Protein AF-Q8I2G3-F1 (afdb_monomer)

Mean predicted aligned error: 16.42 Å

Sequence (207 aa):
MRLNKDMKKMQKLSANCIFFKIFTIVIFCILQCASHIENDKLPYLQGEINMGNKLTARRLASLYISEQRYKKIEMNSSSDLEKKWKNICFEWRRDLNDICKQIFWEFKKVCIKNKVNVDIENDTWKTWRDEVQDRIKMKEEEDYQDYLRFKETQYTTTDMNKFIYEKIVSFKLFNDELLSEKDSFIECLVNKWLKYKEEHFDIKSVK

Nearest PDB structures (foldseek):
  6ixe-assembly1_A  TM=2.206E-01  e=1.719E+00  Homo sapiens
  8i21-assembly1_B  TM=2.168E-01  e=3.992E+00  Saccharomyces cerevisiae S288C
  3zx6-assembly1_B  TM=2.654E-01  e=7.832E+00  Archaeoglobus fulgidus DSM 4304
  5nnv-assembly4_D  TM=2.312E-01  e=9.269E+00  Bacillus subtilis subsp. subtilis str. 168

Solvent-accessible surface area (backbone atoms only — not comparable to full-atom values): 11460 Å² total; per-residue (Å²): 120,67,70,64,54,53,52,54,52,52,51,52,54,51,51,52,51,52,52,51,52,53,52,52,52,52,52,50,52,52,54,53,51,50,52,50,47,57,64,66,48,40,61,54,54,49,50,51,50,50,52,52,50,51,51,51,51,51,51,53,49,51,52,50,51,52,52,53,51,55,50,46,58,68,69,69,58,64,95,46,64,68,62,53,51,54,51,52,53,52,52,49,54,50,51,51,52,53,49,53,50,52,50,49,54,54,50,51,51,52,36,62,75,67,67,53,56,67,67,62,51,51,52,53,52,48,54,53,50,52,55,50,52,51,52,49,51,53,52,52,50,55,53,47,53,51,48,53,57,55,70,74,48,96,69,52,73,66,53,50,54,51,52,52,48,53,51,53,50,52,53,48,51,54,52,51,51,59,60,63,46,44,62,59,53,50,49,51,53,51,52,55,50,50,53,51,41,55,74,72,56,62,73,76,82,76,128

pLDDT: mean 82.48, std 13.87, range [34.09, 97.81]

Foldseek 3Di:
DVVVVVVVVVVVVVVVVVVVVVVVVVVVVVVVVVVVCCPPVVVVVVVVVVVVVVVVVVVVVLVVVLVVQLVCLLVVDDLDLVVSVVSLVVSLVVLLVVLLVVLVVVLVVLCVVVVFDPVLSVVLNVVVVVVVVVVVVVVVVVLVVVSVVVVPDPDDSVRSSVSSVVVSVVSVVSSVVSNVCSVVSSVVSVVVRVVVCCVPPVVPPDD

Secondary structure (DSSP, 8-state):
-HHHHHHHHHHHHHHHHHHHHHHHHHHHHHHHHHHHHHHHTHHHHHHHHHHHHHHHHHHHHHHHHHHHHHHHHHHT--S-HHHHHHHHHHHHHHHHHHHHHHHHHHHHHHHHHHT--HHHHHHHHHHHHHHHHHHHHHHHHHHHHHHHHHHTS---HHHHHHHHHHHHHHHHHHHHHHHHTHHHHHHHHHHHHHHHHHHHHGGG---

Organism: Plasmodium falciparum (isolate 3D7) (NCBI:txid36329)

Structure (mmCIF, N/CA/C/O backbone):
data_AF-Q8I2G3-F1
#
_entry.id   AF-Q8I2G3-F1
#
loop_
_atom_site.group_PDB
_atom_site.id
_atom_site.type_symbol
_atom_site.label_atom_id
_atom_site.label_alt_id
_atom_site.label_comp_id
_atom_site.label_asym_id
_atom_site.label_entity_id
_atom_site.label_seq_id
_atom_site.pdbx_PDB_ins_code
_atom_site.Cartn_x
_atom_site.Cartn_y
_atom_site.Cartn_z
_atom_site.occupancy
_atom_site.B_iso_or_equiv
_atom_site.auth_seq_id
_atom_site.auth_comp_id
_atom_site.auth_asym_id
_atom_site.auth_atom_id
_atom_site.pdbx_PDB_model_num
ATOM 1 N N . MET A 1 1 ? 65.269 70.440 -1.507 1.00 57.66 1 MET A N 1
ATOM 2 C CA . MET A 1 1 ? 64.433 69.624 -0.586 1.00 57.66 1 MET A CA 1
ATOM 3 C C . MET A 1 1 ? 62.915 69.714 -0.848 1.00 57.66 1 MET A C 1
ATOM 5 O O . MET A 1 1 ? 62.246 68.715 -0.617 1.00 57.66 1 MET A O 1
ATOM 9 N N . ARG A 1 2 ? 62.352 70.834 -1.357 1.00 59.56 2 ARG A N 1
ATOM 10 C CA . ARG A 1 2 ? 60.904 70.953 -1.689 1.00 59.56 2 ARG A CA 1
ATOM 11 C C . ARG A 1 2 ? 60.407 69.956 -2.754 1.00 59.56 2 ARG A C 1
ATOM 13 O O . ARG A 1 2 ? 59.431 69.266 -2.494 1.00 59.56 2 ARG A O 1
ATOM 20 N N . LEU A 1 3 ? 61.141 69.787 -3.861 1.00 63.09 3 LEU A N 1
ATOM 21 C CA . LEU A 1 3 ? 60.772 68.883 -4.971 1.00 63.09 3 LEU A CA 1
ATOM 22 C C . LEU A 1 3 ? 60.452 67.440 -4.530 1.00 63.09 3 LEU A C 1
ATOM 24 O O . LEU A 1 3 ? 59.510 66.828 -5.022 1.00 63.09 3 LEU A O 1
ATOM 28 N N . ASN A 1 4 ? 61.188 66.909 -3.548 1.00 72.75 4 ASN A N 1
ATOM 29 C CA . ASN A 1 4 ? 60.994 65.539 -3.061 1.00 72.75 4 ASN A CA 1
ATOM 30 C C . ASN A 1 4 ? 59.692 65.391 -2.236 1.00 72.75 4 ASN A C 1
ATOM 32 O O . ASN A 1 4 ? 59.064 64.333 -2.222 1.00 72.75 4 ASN A O 1
ATOM 36 N N . LYS A 1 5 ? 59.240 66.466 -1.572 1.00 71.50 5 LYS A N 1
ATOM 37 C CA . LYS A 1 5 ? 57.974 66.482 -0.820 1.00 71.50 5 LYS A CA 1
ATOM 38 C C . LYS A 1 5 ? 56.768 66.486 -1.767 1.00 71.50 5 LYS A C 1
ATOM 40 O O . LYS A 1 5 ? 55.816 65.746 -1.524 1.00 71.50 5 LYS A O 1
ATOM 45 N N . ASP A 1 6 ? 56.842 67.252 -2.855 1.00 71.25 6 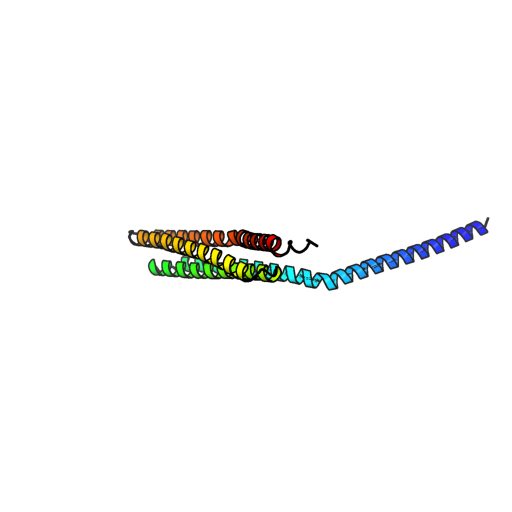ASP A N 1
ATOM 46 C CA . ASP A 1 6 ? 55.762 67.353 -3.845 1.00 71.25 6 ASP A CA 1
ATOM 47 C C . ASP A 1 6 ? 55.617 66.065 -4.670 1.00 71.25 6 ASP A C 1
ATOM 49 O O . ASP A 1 6 ? 54.499 65.572 -4.832 1.00 71.25 6 ASP A O 1
ATOM 53 N N . MET A 1 7 ? 56.732 65.437 -5.075 1.00 67.44 7 MET A N 1
ATOM 54 C CA . MET A 1 7 ? 56.713 64.113 -5.720 1.00 67.44 7 MET A CA 1
ATOM 55 C C . MET A 1 7 ? 56.055 63.044 -4.840 1.00 67.44 7 MET A C 1
ATOM 57 O O . MET A 1 7 ? 55.171 62.327 -5.308 1.00 67.44 7 MET A O 1
ATOM 61 N N . LYS A 1 8 ? 56.421 62.960 -3.551 1.00 75.06 8 LYS A N 1
ATOM 62 C CA . LYS A 1 8 ? 55.799 62.000 -2.619 1.00 75.06 8 LYS A CA 1
ATOM 63 C C . LYS A 1 8 ? 54.300 62.258 -2.435 1.00 75.06 8 LYS A C 1
ATOM 65 O O . LYS A 1 8 ? 53.529 61.307 -2.305 1.00 75.06 8 LYS A O 1
ATOM 70 N N . LYS A 1 9 ? 53.865 63.525 -2.437 1.00 72.06 9 LYS A N 1
ATOM 71 C CA . LYS A 1 9 ? 52.445 63.892 -2.309 1.00 72.06 9 LYS A CA 1
ATOM 72 C C . LYS A 1 9 ? 51.646 63.511 -3.563 1.00 72.06 9 LYS A C 1
ATOM 74 O O . LYS A 1 9 ? 50.566 62.940 -3.421 1.00 72.06 9 LYS A O 1
ATOM 79 N N . MET A 1 10 ? 52.194 63.741 -4.763 1.00 67.75 10 MET A N 1
ATOM 80 C CA . MET A 1 10 ? 51.584 63.299 -6.027 1.00 67.75 10 MET A CA 1
ATOM 81 C C . MET A 1 10 ? 51.520 61.771 -6.138 1.00 67.75 10 MET A C 1
ATOM 83 O O . MET A 1 10 ? 50.469 61.232 -6.478 1.00 67.75 10 MET A O 1
ATOM 87 N N . GLN A 1 11 ? 52.593 61.060 -5.772 1.00 72.38 11 GLN A N 1
ATOM 88 C CA . GLN A 1 11 ? 52.600 59.592 -5.748 1.00 72.38 11 GLN A CA 1
ATOM 89 C C . GLN A 1 11 ? 51.533 59.037 -4.796 1.00 72.38 11 GLN A C 1
ATOM 91 O O . GLN A 1 11 ? 50.777 58.148 -5.189 1.00 72.38 11 GLN A O 1
ATOM 96 N N . LYS A 1 12 ? 51.393 59.604 -3.588 1.00 72.56 12 LYS A N 1
ATOM 97 C CA . LYS A 1 12 ? 50.365 59.188 -2.618 1.00 72.56 12 LYS A CA 1
ATOM 98 C C . LYS A 1 12 ? 48.938 59.436 -3.126 1.00 72.56 12 LYS A C 1
ATOM 100 O O . LYS A 1 12 ? 48.081 58.574 -2.959 1.00 72.56 12 LYS A O 1
ATOM 105 N N . LEU A 1 13 ? 48.686 60.574 -3.782 1.00 73.31 13 LEU A N 1
ATOM 106 C CA . LEU A 1 13 ? 47.396 60.860 -4.428 1.00 73.31 13 LEU A CA 1
ATOM 107 C C . LEU A 1 13 ? 47.097 59.873 -5.568 1.00 73.31 13 LEU A C 1
ATOM 109 O O . LEU A 1 13 ? 45.976 59.372 -5.655 1.00 73.31 13 LEU A O 1
ATOM 113 N N . SER A 1 14 ? 48.098 59.540 -6.391 1.00 77.19 14 SER A N 1
ATOM 114 C CA . SER A 1 14 ? 47.940 58.567 -7.481 1.00 77.19 14 SER A CA 1
ATOM 115 C C . SER A 1 14 ? 47.639 57.156 -6.963 1.00 77.19 14 SER A C 1
ATOM 117 O O . SER A 1 14 ? 46.710 56.514 -7.448 1.00 77.19 14 SER A O 1
ATOM 119 N N . ALA A 1 15 ? 48.346 56.707 -5.919 1.00 75.56 15 ALA A N 1
ATOM 120 C CA . ALA A 1 15 ? 48.155 55.391 -5.318 1.00 75.56 15 ALA A CA 1
ATOM 121 C C . ALA A 1 15 ? 46.772 55.264 -4.666 1.00 75.56 15 ALA A C 1
ATOM 123 O O . ALA A 1 15 ? 46.084 54.269 -4.880 1.00 75.56 15 ALA A O 1
ATOM 124 N N . ASN A 1 16 ? 46.323 56.299 -3.946 1.00 80.31 16 ASN A N 1
ATOM 125 C CA . ASN A 1 16 ? 44.980 56.332 -3.368 1.00 80.31 16 ASN A CA 1
ATOM 126 C C . ASN A 1 16 ? 43.893 56.282 -4.453 1.00 80.31 16 ASN A C 1
ATOM 128 O O . ASN A 1 16 ? 42.892 55.594 -4.275 1.00 80.31 16 ASN A O 1
ATOM 132 N N . CYS A 1 17 ? 44.088 56.966 -5.587 1.00 80.25 17 CYS A N 1
ATOM 133 C CA . CYS A 1 17 ? 43.143 56.932 -6.705 1.00 80.25 17 CYS A CA 1
ATOM 134 C C . CYS A 1 17 ? 43.069 55.539 -7.354 1.00 80.25 17 CYS A C 1
ATOM 136 O O . CYS A 1 17 ? 41.975 55.044 -7.622 1.00 80.25 17 CYS A O 1
ATOM 138 N N . ILE A 1 18 ? 44.217 54.881 -7.559 1.00 81.31 18 ILE A N 1
ATOM 139 C CA . ILE A 1 18 ? 44.282 53.510 -8.089 1.00 81.31 18 ILE A CA 1
ATOM 140 C C . ILE A 1 18 ? 43.599 52.534 -7.126 1.00 81.31 18 ILE A C 1
ATOM 142 O O . ILE A 1 18 ? 42.763 51.741 -7.556 1.00 81.31 18 ILE A O 1
ATOM 146 N N . PHE A 1 19 ? 43.892 52.629 -5.827 1.00 81.56 19 PHE A N 1
ATOM 147 C CA . PHE A 1 19 ? 43.275 51.775 -4.812 1.00 81.56 19 PHE A CA 1
ATOM 148 C C . PHE A 1 19 ? 41.752 51.945 -4.778 1.00 81.56 19 PHE A C 1
ATOM 150 O O . PHE A 1 19 ? 41.023 50.956 -4.768 1.00 81.56 19 PHE A O 1
ATOM 157 N N . PHE A 1 20 ? 41.258 53.187 -4.848 1.00 79.94 20 PHE A N 1
ATOM 158 C CA . PHE A 1 20 ? 39.821 53.463 -4.854 1.00 79.94 20 PHE A CA 1
ATOM 159 C C . PHE A 1 20 ? 39.123 52.888 -6.095 1.00 79.94 20 PHE A C 1
ATOM 161 O O . PHE A 1 20 ? 38.029 52.339 -5.972 1.00 79.94 20 PHE A O 1
ATOM 168 N N . LYS A 1 21 ? 39.767 52.954 -7.272 1.00 83.19 21 LYS A N 1
ATOM 169 C CA . LYS A 1 21 ? 39.260 52.352 -8.520 1.00 83.19 21 LYS A CA 1
ATOM 170 C C . LYS A 1 21 ? 39.206 50.826 -8.452 1.00 83.19 21 LYS A C 1
ATOM 172 O O . LYS A 1 21 ? 38.203 50.238 -8.838 1.00 83.19 21 LYS A O 1
ATOM 177 N N . ILE A 1 22 ? 40.256 50.182 -7.937 1.00 84.62 22 ILE A N 1
ATOM 178 C CA . ILE A 1 22 ? 40.274 48.721 -7.763 1.00 84.62 22 ILE A CA 1
ATOM 179 C C . ILE A 1 22 ? 39.176 48.301 -6.781 1.00 84.62 22 ILE A C 1
ATOM 181 O O . ILE A 1 22 ? 38.414 47.383 -7.070 1.00 84.62 22 ILE A O 1
ATOM 185 N N . PHE A 1 23 ? 39.040 49.012 -5.660 1.00 85.44 23 PHE A N 1
ATOM 186 C CA . PHE A 1 23 ? 38.015 48.729 -4.658 1.00 85.44 23 PHE A CA 1
ATOM 187 C C . PHE A 1 23 ? 36.590 48.847 -5.224 1.00 85.44 23 PHE A C 1
ATOM 189 O O . PHE A 1 23 ? 35.760 47.973 -4.982 1.00 85.44 23 PHE A O 1
ATOM 196 N N . THR A 1 24 ? 36.314 49.870 -6.043 1.00 84.81 24 THR A N 1
ATOM 197 C CA . THR A 1 24 ? 35.001 50.019 -6.701 1.00 84.81 24 THR A CA 1
ATOM 198 C C . THR A 1 24 ? 34.725 48.919 -7.727 1.00 84.81 24 THR A C 1
ATOM 200 O O . THR A 1 24 ? 33.605 48.414 -7.765 1.00 84.81 24 THR A O 1
ATOM 203 N N . ILE A 1 25 ? 35.724 48.494 -8.510 1.00 87.00 25 ILE A N 1
ATOM 204 C CA . ILE A 1 25 ? 35.574 47.384 -9.469 1.00 87.00 25 ILE A CA 1
ATOM 205 C C . ILE A 1 25 ? 35.284 46.066 -8.741 1.00 87.00 25 ILE A C 1
ATOM 207 O O . ILE A 1 25 ? 34.398 45.323 -9.158 1.00 87.00 25 ILE A O 1
ATOM 211 N N . VAL A 1 26 ? 35.985 45.785 -7.639 1.00 85.62 26 VAL A N 1
ATOM 212 C CA . VAL A 1 26 ? 35.776 44.558 -6.854 1.00 85.62 26 VAL A CA 1
ATOM 213 C C . VAL A 1 26 ? 34.372 44.529 -6.248 1.00 85.62 26 VAL A C 1
ATOM 215 O O . VAL A 1 26 ? 33.685 43.517 -6.374 1.00 85.62 26 VAL A O 1
ATOM 218 N N . ILE A 1 27 ? 33.904 45.638 -5.660 1.00 84.69 27 ILE A N 1
ATOM 219 C CA . ILE A 1 27 ? 32.532 45.729 -5.132 1.00 84.69 27 ILE A CA 1
ATOM 220 C C . ILE A 1 27 ? 31.502 45.525 -6.246 1.00 84.69 27 ILE A C 1
ATOM 222 O O . ILE A 1 27 ? 30.544 44.777 -6.057 1.00 84.69 27 ILE A O 1
ATOM 226 N N . PHE A 1 28 ? 31.711 46.141 -7.412 1.00 84.44 28 PHE A N 1
ATOM 227 C CA . PHE A 1 28 ? 30.820 45.973 -8.558 1.00 84.44 28 PHE A CA 1
ATOM 228 C C . PHE A 1 28 ? 30.763 44.511 -9.026 1.00 84.44 28 PHE A C 1
ATOM 230 O O . PHE A 1 28 ? 29.674 43.980 -9.226 1.00 84.44 28 PHE A O 1
ATOM 237 N N . CYS A 1 29 ? 31.909 43.824 -9.104 1.00 81.44 29 CYS A N 1
ATOM 238 C CA . CYS A 1 29 ? 31.962 42.405 -9.467 1.00 81.44 29 CYS A CA 1
ATOM 239 C C . CYS A 1 29 ? 31.237 41.517 -8.446 1.00 81.44 29 CYS A C 1
ATOM 241 O O . CYS A 1 29 ? 30.508 40.613 -8.845 1.00 81.44 29 CYS A O 1
ATOM 243 N N . ILE A 1 30 ? 31.395 41.777 -7.141 1.00 83.75 30 ILE A N 1
ATOM 244 C CA . ILE A 1 30 ? 30.703 41.017 -6.088 1.00 83.75 30 ILE A CA 1
ATOM 245 C C . ILE A 1 30 ? 29.188 41.225 -6.182 1.00 83.75 30 ILE A C 1
ATOM 247 O O . ILE A 1 30 ? 28.444 40.248 -6.139 1.00 83.75 30 ILE A O 1
ATOM 251 N N . LEU A 1 31 ? 28.726 42.467 -6.366 1.00 78.75 31 LEU A N 1
ATOM 252 C CA . LEU A 1 31 ? 27.300 42.776 -6.532 1.00 78.75 31 LEU A CA 1
ATOM 253 C C . LEU A 1 31 ? 26.712 42.116 -7.784 1.00 78.75 31 LEU A C 1
ATOM 255 O O . LEU A 1 31 ? 25.607 41.582 -7.735 1.00 78.75 31 LEU A O 1
ATOM 259 N N . GLN A 1 32 ? 27.459 42.106 -8.888 1.00 77.81 32 GLN A N 1
ATOM 260 C CA . GLN A 1 32 ? 27.030 41.480 -10.137 1.00 77.81 32 GLN A CA 1
ATOM 261 C C . GLN A 1 32 ? 27.021 39.944 -10.039 1.00 77.81 32 GLN A C 1
ATOM 263 O O . GLN A 1 32 ? 26.124 39.296 -10.570 1.00 77.81 32 GLN A O 1
ATOM 268 N N . CYS A 1 33 ? 27.969 39.348 -9.306 1.00 74.44 33 CYS A N 1
ATOM 269 C CA . CYS A 1 33 ? 27.949 37.914 -9.004 1.00 74.44 33 CYS A CA 1
ATOM 270 C C . CYS A 1 33 ? 26.781 37.548 -8.078 1.00 74.44 33 CYS A C 1
ATOM 272 O O . CYS A 1 33 ? 26.119 36.537 -8.306 1.00 74.44 33 CYS A O 1
ATOM 274 N N . ALA A 1 34 ? 26.505 38.366 -7.057 1.00 71.56 34 ALA A N 1
ATOM 275 C CA . ALA A 1 34 ? 25.380 38.159 -6.151 1.00 71.56 34 ALA A CA 1
ATOM 276 C C . ALA A 1 34 ? 24.041 38.230 -6.903 1.00 71.56 34 ALA A C 1
ATOM 278 O O . ALA A 1 34 ? 23.229 37.318 -6.763 1.00 71.56 34 ALA A O 1
ATOM 279 N N . SER A 1 35 ? 23.856 39.229 -7.777 1.00 70.12 35 SER A N 1
ATOM 280 C CA . SER A 1 35 ? 22.630 39.352 -8.577 1.00 70.12 35 SER A CA 1
ATOM 281 C C . SER A 1 35 ? 22.459 38.203 -9.576 1.00 70.12 35 SER A C 1
ATOM 283 O O . SER A 1 35 ? 21.340 37.755 -9.815 1.00 70.12 35 SER A O 1
ATOM 285 N N . HIS A 1 36 ? 23.551 37.673 -10.134 1.00 64.50 36 HIS A N 1
ATOM 286 C CA . HIS A 1 36 ? 23.498 36.522 -11.037 1.00 64.50 36 HIS A CA 1
ATOM 287 C C . HIS A 1 36 ? 23.137 35.218 -10.303 1.00 64.50 36 HIS A C 1
ATOM 289 O O . HIS A 1 36 ? 22.391 34.394 -10.834 1.00 64.50 36 HIS A O 1
ATOM 295 N N . ILE A 1 37 ? 23.640 35.015 -9.079 1.00 61.12 37 ILE A N 1
ATOM 296 C CA . ILE A 1 37 ? 23.267 33.859 -8.246 1.00 61.12 37 ILE A CA 1
ATOM 297 C C . ILE A 1 37 ? 21.794 33.955 -7.827 1.00 61.12 37 ILE A C 1
ATOM 299 O O . ILE A 1 37 ? 21.081 32.950 -7.875 1.00 61.12 37 ILE A O 1
ATOM 303 N N . GLU A 1 38 ? 21.340 35.154 -7.456 1.00 60.22 38 GLU A N 1
ATOM 304 C CA . GLU A 1 38 ? 19.963 35.417 -7.035 1.00 60.22 38 GLU A CA 1
ATOM 305 C C . GLU A 1 38 ? 18.956 35.244 -8.183 1.00 60.22 38 GLU A C 1
ATOM 307 O O . GLU A 1 38 ? 17.880 34.698 -7.963 1.00 60.22 38 GLU A O 1
ATOM 312 N N . ASN A 1 39 ? 19.306 35.608 -9.420 1.00 63.28 39 ASN A N 1
ATOM 313 C CA . ASN A 1 39 ? 18.377 35.487 -10.549 1.00 63.28 39 ASN A CA 1
ATOM 314 C C . ASN A 1 39 ? 18.321 34.080 -11.170 1.00 63.28 39 ASN A C 1
ATOM 316 O O . ASN A 1 39 ? 17.227 33.597 -11.459 1.00 63.28 39 ASN A O 1
ATOM 320 N N . ASP A 1 40 ? 19.456 33.390 -11.349 1.00 63.25 40 ASP A N 1
ATOM 321 C CA . ASP A 1 40 ? 19.467 32.142 -12.134 1.00 63.25 40 ASP A CA 1
ATOM 322 C C . ASP A 1 40 ? 19.326 30.874 -11.287 1.00 63.25 40 ASP A C 1
ATOM 324 O O . ASP A 1 40 ? 18.679 29.909 -11.699 1.00 63.25 40 ASP A O 1
ATOM 328 N N . LYS A 1 41 ? 19.935 30.841 -10.094 1.00 56.78 41 LYS A N 1
ATOM 329 C CA . LYS A 1 41 ? 19.933 29.633 -9.249 1.00 56.78 41 LYS A CA 1
ATOM 330 C C . LYS A 1 41 ? 18.806 29.623 -8.230 1.00 56.78 41 LYS A C 1
ATOM 332 O O . LYS A 1 41 ? 18.346 28.539 -7.869 1.00 56.78 41 LYS A O 1
ATOM 337 N N . LEU A 1 42 ? 18.351 30.792 -7.777 1.00 53.19 42 LEU A N 1
ATOM 338 C CA . LEU A 1 42 ? 17.294 30.881 -6.772 1.00 53.19 42 LEU A CA 1
ATOM 339 C C . LEU A 1 42 ? 15.982 30.237 -7.247 1.00 53.19 42 LEU A C 1
ATOM 341 O O . LEU A 1 42 ? 15.458 29.422 -6.494 1.00 53.19 42 LEU A O 1
ATOM 345 N N . PRO A 1 43 ? 15.477 30.463 -8.480 1.00 64.31 43 PRO A N 1
ATOM 346 C CA . PRO A 1 43 ? 14.230 29.834 -8.919 1.00 64.31 43 PRO A CA 1
ATOM 347 C C . PRO A 1 43 ? 14.329 28.306 -8.992 1.00 64.31 43 PRO A C 1
ATOM 349 O O . PRO A 1 43 ? 13.381 27.609 -8.635 1.00 64.31 43 PRO A O 1
ATOM 352 N N . TYR A 1 44 ? 15.483 27.777 -9.413 1.00 61.19 44 TYR A N 1
ATOM 353 C CA . TYR A 1 44 ? 15.735 26.336 -9.476 1.00 61.19 44 TYR A CA 1
ATOM 354 C C . TYR A 1 44 ? 15.793 25.710 -8.076 1.00 61.19 44 TYR A C 1
ATOM 356 O O . TYR A 1 44 ? 15.050 24.771 -7.790 1.00 61.19 44 TYR A O 1
ATOM 364 N N . LEU A 1 45 ? 16.620 26.268 -7.182 1.00 53.22 45 LEU A N 1
ATOM 365 C CA . LEU A 1 45 ? 16.749 25.800 -5.798 1.00 53.22 45 LEU A CA 1
ATOM 366 C C . LEU A 1 45 ? 15.423 25.931 -5.047 1.00 53.22 45 LEU A C 1
ATOM 368 O O . LEU A 1 45 ? 15.021 25.026 -4.322 1.00 53.22 45 LEU A O 1
ATOM 372 N N . GLN A 1 46 ? 14.701 27.027 -5.263 1.00 59.25 46 GLN A N 1
ATOM 373 C CA . GLN A 1 46 ? 13.388 27.242 -4.676 1.00 59.25 46 GLN A CA 1
ATOM 374 C C . GLN A 1 46 ? 12.344 26.297 -5.274 1.00 59.25 46 GLN A C 1
ATOM 376 O O . GLN A 1 46 ? 11.471 25.839 -4.547 1.00 59.25 46 GLN A O 1
ATOM 381 N N . GLY A 1 47 ? 12.452 25.929 -6.553 1.00 57.53 47 GLY A N 1
ATOM 382 C CA . GLY A 1 47 ? 11.646 24.883 -7.183 1.00 57.53 47 GLY A CA 1
ATOM 383 C C . GLY A 1 47 ? 11.874 23.499 -6.567 1.00 57.53 47 GLY A C 1
ATOM 384 O O . GLY A 1 47 ? 10.902 22.810 -6.249 1.00 57.53 47 GLY A O 1
ATOM 385 N N . GLU A 1 48 ? 13.131 23.110 -6.335 1.00 61.53 48 GLU A N 1
ATOM 386 C CA . GLU A 1 48 ? 13.483 21.851 -5.661 1.00 61.53 48 GLU A CA 1
ATOM 387 C C . GLU A 1 48 ? 13.046 21.840 -4.191 1.00 61.53 48 GLU A C 1
ATOM 389 O O . GLU A 1 48 ? 12.400 20.882 -3.763 1.00 61.53 48 GLU A O 1
ATOM 394 N N . ILE A 1 49 ? 13.309 22.916 -3.438 1.00 56.56 49 ILE A N 1
ATOM 395 C CA . ILE A 1 49 ? 12.876 23.064 -2.039 1.00 56.56 49 ILE A CA 1
ATOM 396 C C . ILE A 1 49 ? 11.348 23.053 -1.954 1.00 56.56 49 ILE A C 1
ATOM 398 O O . ILE A 1 49 ? 10.788 22.336 -1.129 1.00 56.56 49 ILE A O 1
ATOM 402 N N . ASN A 1 50 ? 10.645 23.784 -2.824 1.00 62.75 50 ASN A N 1
ATOM 403 C CA . ASN A 1 50 ? 9.183 23.805 -2.839 1.00 62.75 50 ASN A CA 1
ATOM 404 C C . ASN A 1 50 ? 8.602 22.436 -3.203 1.00 62.75 50 ASN A C 1
ATOM 406 O O . ASN A 1 50 ? 7.612 22.025 -2.599 1.00 62.75 50 ASN A O 1
ATOM 410 N N . MET A 1 51 ? 9.195 21.707 -4.155 1.00 59.94 51 MET A N 1
ATOM 411 C CA . MET A 1 51 ? 8.759 20.344 -4.472 1.00 59.94 51 MET A CA 1
ATOM 412 C C . MET A 1 51 ? 9.036 19.370 -3.327 1.00 59.94 51 MET A C 1
ATOM 414 O O . MET A 1 51 ? 8.135 18.610 -2.970 1.00 59.94 51 MET A O 1
ATOM 418 N N . GLY A 1 52 ? 10.228 19.418 -2.729 1.00 56.62 52 GLY A N 1
ATOM 419 C CA . GLY A 1 52 ? 10.595 18.610 -1.567 1.00 56.62 52 GLY A CA 1
ATOM 420 C C . GLY A 1 52 ? 9.668 18.878 -0.383 1.00 56.62 52 GLY A C 1
ATOM 421 O O . GLY A 1 52 ? 9.047 17.955 0.135 1.00 56.62 52 GLY A O 1
ATOM 422 N N . ASN A 1 53 ? 9.459 20.150 -0.035 1.00 65.19 53 ASN A N 1
ATOM 423 C CA . ASN A 1 53 ? 8.539 20.570 1.022 1.00 65.19 53 ASN A CA 1
ATOM 424 C C . ASN A 1 53 ? 7.098 20.164 0.720 1.00 65.19 53 ASN A C 1
ATOM 426 O O . ASN A 1 53 ? 6.398 19.707 1.616 1.00 65.19 53 ASN A O 1
ATOM 430 N N . LYS A 1 54 ? 6.641 20.273 -0.533 1.00 68.88 54 LYS A N 1
ATOM 431 C CA . LYS A 1 54 ? 5.295 19.841 -0.933 1.00 68.88 54 LYS A CA 1
ATOM 432 C C . LYS A 1 54 ? 5.129 18.327 -0.823 1.00 68.88 54 LYS A C 1
ATOM 434 O O . LYS A 1 54 ? 4.053 17.873 -0.442 1.00 68.88 54 LYS A O 1
ATOM 439 N N . LEU A 1 55 ? 6.162 17.546 -1.140 1.00 63.88 55 LEU A N 1
ATOM 440 C CA . LEU A 1 55 ? 6.145 16.091 -0.994 1.00 63.88 55 LEU A CA 1
ATOM 441 C C . LEU A 1 55 ? 6.143 15.688 0.486 1.00 63.88 55 LEU A C 1
ATOM 443 O O . LEU A 1 55 ? 5.301 14.894 0.899 1.00 63.88 55 LEU A O 1
ATOM 447 N N . THR A 1 56 ? 7.016 16.295 1.292 1.00 66.44 56 THR A N 1
ATOM 448 C CA . THR A 1 56 ? 7.074 16.086 2.744 1.00 66.44 56 THR A CA 1
ATOM 449 C C . THR A 1 56 ? 5.767 16.503 3.412 1.00 66.44 56 THR A C 1
ATOM 451 O O . THR A 1 56 ? 5.212 15.731 4.184 1.00 66.44 56 THR A O 1
ATOM 454 N N . ALA A 1 57 ? 5.206 17.662 3.061 1.00 68.25 57 ALA A N 1
ATOM 455 C CA . ALA A 1 57 ? 3.916 18.119 3.569 1.00 68.25 57 ALA A CA 1
ATOM 456 C C . ALA A 1 57 ? 2.779 17.172 3.172 1.00 68.25 57 ALA A C 1
ATOM 458 O O . ALA A 1 57 ? 1.933 16.864 4.004 1.00 68.25 57 ALA A O 1
ATOM 459 N N . ARG A 1 58 ? 2.770 16.658 1.933 1.00 67.56 58 ARG A N 1
ATOM 460 C CA . ARG A 1 58 ? 1.798 15.640 1.500 1.00 67.56 58 ARG A CA 1
ATOM 461 C C . ARG A 1 58 ? 1.940 14.342 2.289 1.00 67.56 58 ARG A C 1
ATOM 463 O O . ARG A 1 58 ? 0.919 13.807 2.699 1.00 67.56 58 ARG A O 1
ATOM 470 N N . ARG A 1 59 ? 3.168 13.871 2.532 1.00 66.31 59 ARG A N 1
ATOM 471 C CA . ARG A 1 59 ? 3.443 12.665 3.330 1.00 66.31 59 ARG A CA 1
ATOM 472 C C . ARG A 1 59 ? 3.025 12.847 4.791 1.00 66.31 59 ARG A C 1
ATOM 474 O O . ARG A 1 59 ? 2.376 11.979 5.358 1.00 66.31 59 ARG A O 1
ATOM 481 N N . LEU A 1 60 ? 3.360 13.981 5.402 1.00 71.50 60 LEU A N 1
ATOM 482 C CA . LEU A 1 60 ? 2.951 14.291 6.773 1.00 71.50 60 LEU A CA 1
ATOM 483 C C . LEU A 1 60 ? 1.431 14.446 6.877 1.00 71.50 60 LEU A C 1
ATOM 485 O O . LEU A 1 60 ? 0.828 13.930 7.812 1.00 71.50 60 LEU A O 1
ATOM 489 N N . ALA A 1 61 ? 0.797 15.089 5.893 1.00 70.25 61 ALA A N 1
ATOM 490 C CA . ALA A 1 61 ? -0.653 15.195 5.828 1.00 70.25 61 ALA A CA 1
ATOM 491 C C . ALA A 1 61 ? -1.314 13.823 5.648 1.00 70.25 61 ALA A C 1
ATOM 493 O O . ALA A 1 61 ? -2.295 13.548 6.329 1.00 70.25 61 ALA A O 1
ATOM 494 N N . SER A 1 62 ? -0.790 12.944 4.786 1.00 71.94 62 SER A N 1
ATOM 495 C CA . SER A 1 62 ? -1.349 11.601 4.599 1.00 71.94 62 SER A CA 1
ATOM 496 C C . SER A 1 62 ? -1.210 10.747 5.858 1.00 71.94 62 SER A C 1
ATOM 498 O O . SER A 1 62 ? -2.180 10.101 6.246 1.00 71.94 62 SER A O 1
ATOM 500 N N . LEU A 1 63 ? -0.057 10.802 6.536 1.00 70.50 63 LEU A N 1
ATOM 501 C CA . LEU A 1 63 ? 0.166 10.126 7.819 1.00 70.50 63 LEU A CA 1
ATOM 502 C C . LEU A 1 63 ? -0.784 10.649 8.903 1.00 70.50 63 LEU A C 1
ATOM 504 O O . LEU A 1 63 ? -1.466 9.859 9.550 1.00 70.50 63 LEU A O 1
ATOM 508 N N . TYR A 1 64 ? -0.894 11.972 9.051 1.00 71.44 64 TYR A N 1
ATOM 509 C CA . TYR A 1 64 ? -1.807 12.589 10.011 1.00 71.44 64 TYR A CA 1
ATOM 510 C C . TYR A 1 64 ? -3.267 12.230 9.715 1.00 71.44 64 TYR A C 1
ATOM 512 O O . TYR A 1 64 ? -4.002 11.840 10.616 1.00 71.44 64 TYR A O 1
ATOM 520 N N . ILE A 1 65 ? -3.698 12.312 8.452 1.00 73.62 65 ILE A N 1
ATOM 521 C CA . ILE A 1 65 ? -5.060 11.946 8.050 1.00 73.62 65 ILE A CA 1
ATOM 522 C C . ILE A 1 65 ? -5.316 10.464 8.345 1.00 73.62 65 ILE A C 1
ATOM 524 O O . ILE A 1 65 ? -6.350 10.153 8.927 1.00 73.62 65 ILE A O 1
ATOM 528 N N . SER A 1 66 ? -4.396 9.561 7.996 1.00 74.38 66 SER A N 1
ATOM 529 C CA . SER A 1 66 ? -4.507 8.132 8.322 1.00 74.38 66 SER A CA 1
ATOM 530 C C . SER A 1 66 ? -4.657 7.926 9.835 1.00 74.38 66 SER A C 1
ATOM 532 O O . SER A 1 66 ? -5.610 7.289 10.287 1.00 74.38 66 SER A O 1
ATOM 534 N N . GLU A 1 67 ? -3.816 8.572 10.645 1.00 74.62 67 GLU A N 1
ATOM 535 C CA . GLU A 1 67 ? -3.891 8.495 12.103 1.00 74.62 67 GLU A CA 1
ATOM 536 C C . GLU A 1 67 ? -5.237 8.991 12.657 1.00 74.62 67 GLU A C 1
ATOM 538 O O . GLU A 1 67 ? -5.843 8.317 13.493 1.00 74.62 67 GLU A O 1
ATOM 543 N N . GLN A 1 68 ? -5.746 10.125 12.165 1.00 76.06 68 GLN A N 1
ATOM 544 C CA . GLN A 1 68 ? -7.054 10.656 12.566 1.00 76.06 68 GLN A CA 1
ATOM 545 C C . GLN A 1 68 ? -8.203 9.714 12.188 1.00 76.06 68 GLN A C 1
ATOM 547 O O . GLN A 1 68 ? -9.185 9.602 12.923 1.00 76.06 68 GLN A O 1
ATOM 552 N N . ARG A 1 69 ? -8.095 9.008 11.059 1.00 76.81 69 ARG A N 1
ATOM 553 C CA . ARG A 1 69 ? -9.118 8.051 10.612 1.00 76.81 69 ARG A CA 1
ATOM 554 C C . ARG A 1 69 ? -9.156 6.817 11.501 1.00 76.81 69 ARG A C 1
ATOM 556 O O . ARG A 1 69 ? -10.244 6.428 11.924 1.00 76.81 69 ARG A O 1
ATOM 563 N N . TYR A 1 70 ? -7.997 6.283 11.879 1.00 74.56 70 TYR A N 1
ATOM 564 C CA . TYR A 1 70 ? -7.923 5.191 12.850 1.00 74.56 70 TYR A CA 1
ATOM 565 C C . TYR A 1 70 ? -8.452 5.605 14.230 1.00 74.56 70 TYR A C 1
ATOM 567 O O . TYR A 1 70 ? -9.276 4.887 14.796 1.00 74.56 70 TYR A O 1
ATOM 575 N N . LYS A 1 71 ? -8.098 6.804 14.721 1.00 71.25 71 LYS A N 1
ATOM 576 C CA . LYS A 1 71 ? -8.666 7.359 15.967 1.00 71.25 71 LYS A CA 1
ATOM 577 C C . LYS A 1 71 ? -10.186 7.492 15.900 1.00 71.25 71 LYS A C 1
ATOM 579 O O . LYS A 1 71 ? -10.883 7.206 16.866 1.00 71.25 71 LYS A O 1
ATOM 584 N N . LYS A 1 72 ? -10.739 7.886 14.749 1.00 70.88 72 LYS A N 1
ATOM 585 C CA . LYS A 1 72 ? -12.193 7.985 14.564 1.00 70.88 72 LYS A CA 1
ATOM 586 C C . LYS A 1 72 ? -12.886 6.621 14.611 1.00 70.88 72 LYS A C 1
ATOM 588 O O . LYS A 1 72 ? -14.006 6.545 15.109 1.00 70.88 72 LYS A O 1
ATOM 593 N N . ILE A 1 73 ? -12.253 5.558 14.109 1.00 64.94 73 ILE A N 1
ATOM 594 C CA . ILE A 1 73 ? -12.781 4.187 14.225 1.00 64.94 73 ILE A CA 1
ATOM 595 C C . ILE A 1 73 ? -12.775 3.727 15.685 1.00 64.94 73 ILE A C 1
ATOM 597 O O . ILE A 1 73 ? -13.746 3.118 16.135 1.00 64.94 73 ILE A O 1
ATOM 601 N N . GLU A 1 74 ? -11.720 4.065 16.424 1.00 61.62 74 GLU A N 1
ATOM 602 C CA . GLU A 1 74 ? -11.615 3.806 17.860 1.00 61.62 74 GLU A CA 1
ATOM 603 C C . GLU A 1 74 ? -12.705 4.559 18.653 1.00 61.62 74 GLU A C 1
ATOM 605 O O . GLU A 1 74 ? -13.388 3.966 19.487 1.00 61.62 74 GLU A O 1
ATOM 610 N N . MET A 1 75 ? -12.946 5.837 18.326 1.00 56.72 75 MET A N 1
ATOM 611 C CA . MET A 1 75 ? -13.899 6.711 19.027 1.00 56.72 75 MET A CA 1
ATOM 612 C C . MET A 1 75 ? -15.376 6.468 18.678 1.00 56.72 75 MET A C 1
ATOM 614 O O . MET A 1 75 ? -16.220 6.459 19.571 1.00 56.72 75 MET A O 1
ATOM 618 N N . ASN A 1 76 ? -15.730 6.244 17.406 1.00 57.56 76 ASN A N 1
ATOM 619 C CA . ASN A 1 76 ? -17.131 6.094 16.962 1.00 57.56 76 ASN A CA 1
ATOM 620 C C . ASN A 1 76 ? -17.667 4.661 17.119 1.00 57.56 76 ASN A C 1
ATOM 622 O O . ASN A 1 76 ? -18.491 4.192 16.330 1.00 57.56 76 ASN A O 1
ATOM 626 N N . SER A 1 77 ? -17.165 3.962 18.130 1.00 54.59 77 SER A N 1
ATOM 627 C CA . SER A 1 77 ? -17.322 2.539 18.387 1.00 54.59 77 SER A CA 1
ATOM 628 C C . SER A 1 77 ? -18.792 2.083 18.347 1.00 54.59 77 SER A C 1
ATOM 630 O O . SER A 1 77 ? -19.516 2.162 19.340 1.00 54.59 77 SER A O 1
ATOM 632 N N . SER A 1 78 ? -19.222 1.507 17.222 1.00 61.97 78 SER A N 1
ATOM 633 C CA . SER A 1 78 ? -20.312 0.532 17.248 1.00 61.97 78 SER A CA 1
ATOM 634 C C . SER A 1 78 ? -19.922 -0.616 18.179 1.00 61.97 78 SER A C 1
ATOM 636 O O . SER A 1 78 ? -18.770 -1.052 18.163 1.00 61.97 78 SER A O 1
ATOM 638 N N . SER A 1 79 ? -20.873 -1.148 18.947 1.00 69.75 79 SER A N 1
ATOM 639 C CA . SER A 1 79 ? -20.677 -2.390 19.716 1.00 69.75 79 SER A CA 1
ATOM 640 C C . SER A 1 79 ? -20.447 -3.621 18.825 1.00 69.75 79 SER A C 1
ATOM 642 O O . SER A 1 79 ? -20.112 -4.690 19.318 1.00 69.75 79 SER A O 1
ATOM 644 N N . ASP A 1 80 ? -20.613 -3.462 17.512 1.00 86.56 80 ASP A N 1
ATOM 645 C CA . ASP A 1 80 ? -20.464 -4.501 16.505 1.00 86.56 80 ASP A CA 1
ATOM 646 C C . ASP A 1 80 ? -19.005 -4.650 16.028 1.00 86.56 80 ASP A C 1
ATOM 648 O O . ASP A 1 80 ? -18.445 -3.755 15.375 1.00 86.56 80 ASP A O 1
ATOM 652 N N . LEU A 1 81 ? -18.424 -5.813 16.339 1.00 90.50 81 LEU A N 1
ATOM 653 C CA . LEU A 1 81 ? -17.092 -6.254 15.924 1.00 90.50 81 LEU A CA 1
ATOM 654 C C . LEU A 1 81 ? -16.957 -6.336 14.396 1.00 90.50 81 LEU A C 1
ATOM 656 O O . LEU A 1 81 ? -15.942 -5.906 13.851 1.00 90.50 81 LEU A O 1
ATOM 660 N N . GLU A 1 82 ? -17.958 -6.863 13.686 1.00 92.50 82 GLU A N 1
ATOM 661 C CA . GLU A 1 82 ? -17.896 -7.038 12.231 1.00 92.50 82 GLU A CA 1
ATOM 662 C C . GLU A 1 82 ? -17.843 -5.687 11.516 1.00 92.50 82 GLU A C 1
ATOM 664 O O . GLU A 1 82 ? -17.071 -5.500 10.571 1.00 92.50 82 GLU A O 1
ATOM 669 N N . LYS A 1 83 ? -18.610 -4.709 12.004 1.00 90.94 83 LYS A N 1
ATOM 670 C CA . LYS A 1 83 ? -18.572 -3.344 11.474 1.00 90.94 83 LYS A CA 1
ATOM 671 C C . LYS A 1 83 ? -17.217 -2.674 11.713 1.00 90.94 83 LYS A C 1
ATOM 673 O O . LYS A 1 83 ? -16.692 -2.040 10.796 1.00 90.94 83 LYS A O 1
ATOM 678 N N . LYS A 1 84 ? -16.629 -2.823 12.908 1.00 89.56 84 LYS A N 1
ATOM 679 C CA . LYS A 1 84 ? -15.278 -2.309 13.204 1.00 89.56 84 LYS A CA 1
ATOM 680 C C . LYS A 1 84 ? -14.223 -2.955 12.312 1.00 89.56 84 LYS A C 1
ATOM 682 O O . LYS A 1 84 ? -13.427 -2.234 11.717 1.00 89.56 84 LYS A O 1
ATOM 687 N N . TRP A 1 85 ? -14.275 -4.277 12.167 1.00 93.12 85 TRP A N 1
ATOM 688 C CA . TRP A 1 85 ? -13.387 -5.043 11.297 1.00 93.12 85 TRP A CA 1
ATOM 689 C C . TRP A 1 85 ? -13.439 -4.555 9.843 1.00 93.12 85 TRP A C 1
ATOM 691 O O . TRP A 1 85 ? -12.424 -4.156 9.277 1.00 93.12 85 TRP A O 1
ATOM 701 N N . LYS A 1 86 ? -14.639 -4.474 9.251 1.00 93.06 86 LYS A N 1
ATOM 702 C CA . LYS A 1 86 ? -14.812 -3.983 7.872 1.00 93.06 86 LYS A CA 1
ATOM 703 C C . LYS A 1 86 ? -14.266 -2.566 7.685 1.00 93.06 86 LYS A C 1
ATOM 705 O O . LYS A 1 86 ? -13.635 -2.291 6.665 1.00 93.06 86 LYS A O 1
ATOM 710 N N . ASN A 1 87 ? -14.480 -1.683 8.662 1.00 90.62 87 ASN A N 1
ATOM 711 C CA . ASN A 1 87 ? -13.973 -0.314 8.605 1.00 90.62 87 ASN A CA 1
ATOM 712 C C . ASN A 1 87 ? -12.438 -0.267 8.625 1.00 90.62 87 ASN A C 1
ATOM 714 O O . ASN A 1 87 ? -11.861 0.447 7.807 1.00 90.62 87 ASN A O 1
ATOM 718 N N . ILE A 1 88 ? -11.770 -1.027 9.504 1.00 91.62 88 ILE A N 1
ATOM 719 C CA . ILE A 1 88 ? -10.298 -1.031 9.537 1.00 91.62 88 ILE A CA 1
ATOM 720 C C . ILE A 1 88 ? -9.700 -1.644 8.269 1.00 91.62 88 ILE A C 1
ATOM 722 O O . ILE A 1 88 ? -8.748 -1.085 7.734 1.00 91.62 88 ILE A O 1
ATOM 726 N N . CYS A 1 89 ? -10.288 -2.716 7.724 1.00 94.06 89 CYS A N 1
ATOM 727 C CA . CYS A 1 89 ? -9.829 -3.305 6.464 1.00 94.06 89 CYS A CA 1
ATOM 728 C C . CYS A 1 89 ? -9.976 -2.325 5.291 1.00 94.06 89 CYS A C 1
ATOM 730 O O . CYS A 1 89 ? -9.113 -2.263 4.417 1.00 94.06 89 CYS A O 1
ATOM 732 N N . PHE A 1 90 ? -11.061 -1.545 5.263 1.00 92.25 90 PHE A N 1
ATOM 733 C CA . PHE A 1 90 ? -11.263 -0.516 4.244 1.00 92.25 90 PHE A CA 1
ATOM 734 C C . PHE A 1 90 ? -10.208 0.596 4.330 1.00 92.25 90 PHE A C 1
ATOM 736 O O . PHE A 1 90 ? -9.625 0.973 3.313 1.00 92.25 90 PHE A O 1
ATOM 743 N N . GLU A 1 91 ? -9.945 1.103 5.537 1.00 90.12 91 GLU A N 1
ATOM 744 C CA . GLU A 1 91 ? -8.906 2.111 5.772 1.00 90.12 91 GLU A CA 1
ATOM 745 C C . GLU A 1 91 ? -7.519 1.599 5.382 1.00 90.12 91 GLU A C 1
ATOM 747 O O . GLU A 1 91 ? -6.799 2.279 4.650 1.00 90.12 91 GLU A O 1
ATOM 752 N N . TRP A 1 92 ? -7.190 0.373 5.785 1.00 92.94 92 TRP A N 1
ATOM 753 C CA . TRP A 1 92 ? -5.920 -0.261 5.461 1.00 92.94 92 TRP A CA 1
ATOM 754 C C . TRP A 1 92 ? -5.714 -0.419 3.951 1.00 92.94 92 TRP A C 1
ATOM 756 O O . TRP A 1 92 ? -4.683 -0.000 3.426 1.00 92.94 92 TRP A O 1
ATOM 766 N N . ARG A 1 93 ? -6.719 -0.922 3.219 1.00 93.50 93 ARG A N 1
ATOM 767 C CA . ARG A 1 93 ? -6.660 -1.026 1.749 1.00 93.50 93 ARG A CA 1
ATOM 768 C C . ARG A 1 93 ? -6.480 0.325 1.070 1.00 93.50 93 ARG A C 1
ATOM 770 O O . ARG A 1 93 ? -5.784 0.418 0.058 1.00 93.50 93 ARG A O 1
ATOM 777 N N . ARG A 1 94 ? -7.099 1.380 1.605 1.00 91.25 94 ARG A N 1
ATOM 778 C CA . ARG A 1 94 ? -6.884 2.730 1.081 1.00 91.25 94 ARG A CA 1
ATOM 779 C C . ARG A 1 94 ? -5.448 3.194 1.312 1.00 91.25 94 ARG A C 1
ATOM 781 O O . ARG A 1 94 ? -4.843 3.691 0.367 1.00 91.25 94 ARG A O 1
ATOM 788 N N . ASP A 1 95 ? -4.916 3.012 2.518 1.00 90.56 95 ASP A N 1
ATOM 789 C CA . ASP A 1 95 ? -3.536 3.382 2.846 1.00 90.56 95 ASP A CA 1
ATOM 790 C C . ASP A 1 95 ? -2.532 2.624 1.955 1.00 90.56 95 ASP A C 1
ATOM 792 O O . ASP A 1 95 ? -1.644 3.244 1.371 1.00 90.56 95 ASP A O 1
ATOM 796 N N . LEU A 1 96 ? -2.728 1.315 1.752 1.00 93.19 96 LEU A N 1
ATOM 797 C CA . LEU A 1 96 ? -1.921 0.498 0.835 1.00 93.19 96 LEU A CA 1
ATOM 798 C C . LEU A 1 96 ? -1.937 1.041 -0.597 1.00 93.19 96 LEU A C 1
ATOM 800 O O . LEU A 1 96 ? -0.892 1.160 -1.235 1.00 93.19 96 LEU A O 1
ATOM 804 N N . ASN A 1 97 ? -3.117 1.391 -1.109 1.00 92.06 97 ASN A N 1
ATOM 805 C CA . ASN A 1 97 ? -3.257 1.959 -2.447 1.00 92.06 97 ASN A CA 1
ATOM 806 C C . ASN A 1 97 ? -2.546 3.316 -2.575 1.00 92.06 97 ASN A C 1
ATOM 808 O O . ASN A 1 97 ? -1.925 3.587 -3.604 1.00 92.06 97 ASN A O 1
ATOM 812 N N . ASP A 1 98 ? -2.613 4.160 -1.546 1.00 91.19 98 ASP A N 1
ATOM 813 C CA . ASP A 1 98 ? -1.921 5.450 -1.531 1.00 91.19 98 ASP A CA 1
ATOM 814 C C . ASP A 1 98 ? -0.392 5.264 -1.505 1.00 91.19 98 ASP A C 1
ATOM 816 O O . ASP A 1 98 ? 0.315 5.925 -2.273 1.00 91.19 98 ASP A O 1
ATOM 820 N N . ILE A 1 99 ? 0.115 4.310 -0.716 1.00 91.25 99 ILE A N 1
ATOM 821 C CA . ILE A 1 99 ? 1.540 3.939 -0.676 1.00 91.25 99 ILE A CA 1
ATOM 822 C C . ILE A 1 99 ? 1.995 3.389 -2.030 1.00 91.25 99 ILE A C 1
ATOM 824 O O . ILE A 1 99 ? 2.960 3.893 -2.604 1.00 91.25 99 ILE A O 1
ATOM 828 N N . CYS A 1 100 ? 1.277 2.419 -2.600 1.00 92.12 100 CYS A N 1
ATOM 829 C CA . CYS A 1 100 ? 1.623 1.839 -3.900 1.00 92.12 100 CYS A CA 1
ATOM 830 C C . CYS A 1 100 ? 1.664 2.904 -5.003 1.00 92.12 100 CYS A C 1
ATOM 832 O O . CYS A 1 100 ? 2.575 2.910 -5.831 1.00 92.12 100 CYS A O 1
ATOM 834 N N . LYS A 1 101 ? 0.720 3.855 -4.996 1.00 91.44 101 LYS A N 1
ATOM 835 C CA . LYS A 1 101 ? 0.736 5.002 -5.917 1.00 91.44 101 LYS A CA 1
ATOM 836 C C . LYS A 1 101 ? 1.938 5.908 -5.690 1.00 91.44 101 LYS A C 1
ATOM 838 O O . LYS A 1 101 ? 2.530 6.368 -6.664 1.00 91.44 101 LYS A O 1
ATOM 843 N N . GLN A 1 102 ? 2.292 6.193 -4.440 1.00 90.38 102 GLN A N 1
ATOM 844 C CA . GLN A 1 102 ? 3.467 7.003 -4.125 1.00 90.38 102 GLN A CA 1
ATOM 845 C C . GLN A 1 102 ? 4.744 6.352 -4.672 1.00 90.38 102 GLN A C 1
ATOM 847 O O . GLN A 1 102 ? 5.523 7.021 -5.352 1.00 90.38 102 GLN A O 1
ATOM 852 N N . ILE A 1 103 ? 4.925 5.053 -4.427 1.00 92.25 103 ILE A N 1
ATOM 853 C CA . ILE A 1 103 ? 6.076 4.285 -4.915 1.00 92.25 103 ILE A CA 1
ATOM 854 C C . ILE A 1 103 ? 6.087 4.2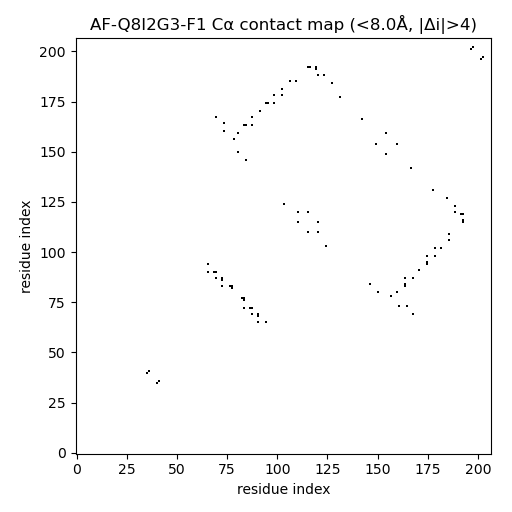63 -6.448 1.00 92.25 103 ILE A C 1
ATOM 856 O O . ILE A 1 103 ? 7.114 4.567 -7.052 1.00 92.25 103 ILE A O 1
ATOM 860 N N . PHE A 1 104 ? 4.937 4.010 -7.083 1.00 94.31 104 PHE A N 1
ATOM 861 C CA . PHE A 1 104 ? 4.794 4.034 -8.540 1.00 94.31 104 PHE A CA 1
ATOM 862 C C . PHE A 1 104 ? 5.239 5.364 -9.155 1.00 94.31 104 PHE A C 1
ATOM 864 O O . PHE A 1 104 ? 5.980 5.381 -10.135 1.00 94.31 104 PHE A O 1
ATOM 871 N N . TRP A 1 105 ? 4.802 6.497 -8.602 1.00 93.88 105 TRP A N 1
ATOM 872 C CA . TRP A 1 105 ? 5.137 7.800 -9.175 1.00 93.88 105 TRP A CA 1
ATOM 873 C C . TRP A 1 105 ? 6.609 8.169 -9.002 1.00 93.88 105 TRP A C 1
ATOM 875 O O . TRP A 1 105 ? 7.198 8.732 -9.927 1.00 93.88 105 TRP A O 1
ATOM 885 N N . GLU A 1 106 ? 7.222 7.826 -7.868 1.00 91.75 106 GLU A N 1
ATOM 886 C CA . GLU A 1 106 ? 8.668 8.000 -7.684 1.00 91.75 106 GLU A CA 1
ATOM 887 C C . GLU A 1 106 ? 9.460 7.098 -8.637 1.00 91.75 106 GLU A C 1
ATOM 889 O O . GLU A 1 106 ? 10.371 7.570 -9.320 1.00 91.75 106 GLU A O 1
ATOM 894 N N . PHE A 1 107 ? 9.046 5.839 -8.783 1.00 94.31 107 PHE A N 1
ATOM 895 C CA . PHE A 1 107 ? 9.585 4.916 -9.778 1.00 94.31 107 PHE A CA 1
ATOM 896 C C . PHE A 1 107 ? 9.519 5.497 -11.194 1.00 94.31 107 PHE A C 1
ATOM 898 O O . PHE A 1 107 ? 10.550 5.655 -11.851 1.00 94.31 107 PHE A O 1
ATOM 905 N N . LYS A 1 108 ? 8.335 5.933 -11.639 1.00 94.50 108 LYS A N 1
ATOM 906 C CA . LYS A 1 108 ? 8.146 6.554 -12.960 1.00 94.50 108 LYS A CA 1
ATOM 907 C C . LYS A 1 108 ? 9.034 7.779 -13.153 1.00 94.50 108 LYS A C 1
ATOM 909 O O . LYS A 1 108 ? 9.604 7.961 -14.228 1.00 94.50 108 LYS A O 1
ATOM 914 N N . LYS A 1 109 ? 9.174 8.618 -12.126 1.00 93.94 109 LYS A N 1
ATOM 915 C CA . LYS A 1 109 ? 10.032 9.808 -12.166 1.00 93.94 109 LYS A CA 1
ATOM 916 C C . LYS A 1 109 ? 11.501 9.435 -12.372 1.00 93.94 109 LYS A C 1
ATOM 918 O O . LYS A 1 109 ? 12.174 10.070 -13.187 1.00 93.94 109 LYS A O 1
ATOM 923 N N . VAL A 1 110 ? 11.991 8.405 -11.681 1.00 93.81 110 VAL A N 1
ATOM 924 C CA . VAL A 1 110 ? 13.360 7.893 -11.852 1.00 93.81 110 VAL A CA 1
ATOM 925 C C . VAL A 1 110 ? 13.556 7.311 -13.252 1.00 93.81 110 VAL A C 1
ATOM 927 O O . VAL A 1 110 ? 14.565 7.630 -13.889 1.00 93.81 110 VAL A O 1
ATOM 930 N N . CYS A 1 111 ? 12.589 6.545 -13.766 1.00 94.25 111 CYS A N 1
ATOM 931 C CA . CYS A 1 111 ? 12.628 5.996 -15.124 1.00 94.25 111 CYS A CA 1
ATOM 932 C C . CYS A 1 111 ? 12.742 7.096 -16.185 1.00 94.25 111 CYS A C 1
ATOM 934 O O . CYS A 1 111 ? 13.648 7.063 -17.020 1.00 94.25 111 CYS A O 1
ATOM 936 N N . ILE A 1 112 ? 11.883 8.119 -16.102 1.00 93.12 112 ILE A N 1
ATOM 937 C CA . ILE A 1 112 ? 11.879 9.260 -17.030 1.00 93.12 112 ILE A CA 1
ATOM 938 C C . ILE A 1 112 ? 13.205 10.026 -16.955 1.00 93.12 112 ILE A C 1
ATOM 940 O O . ILE A 1 112 ? 13.815 10.303 -17.989 1.00 93.12 112 ILE A O 1
ATOM 944 N N . LYS A 1 113 ? 13.686 10.336 -15.742 1.00 92.81 113 LYS A N 1
ATOM 945 C CA . LYS A 1 113 ? 14.940 11.081 -15.535 1.00 92.81 113 LYS A CA 1
ATOM 946 C C . LYS A 1 113 ? 16.148 10.364 -16.146 1.00 92.81 113 LYS A C 1
ATOM 948 O O . LYS A 1 113 ? 17.027 11.020 -16.697 1.00 92.81 113 LYS A O 1
ATOM 953 N N . ASN A 1 114 ? 16.188 9.036 -16.060 1.00 90.50 114 ASN A N 1
ATOM 954 C CA . ASN A 1 114 ? 17.324 8.228 -16.510 1.00 90.50 114 ASN A CA 1
ATOM 955 C C . ASN A 1 114 ? 17.154 7.629 -17.914 1.00 90.50 114 ASN A C 1
ATOM 957 O O . ASN A 1 114 ? 18.037 6.884 -18.346 1.00 90.50 114 ASN A O 1
ATOM 961 N N . LYS A 1 115 ? 16.051 7.948 -18.612 1.00 91.62 115 LYS A N 1
ATOM 962 C CA . LYS A 1 115 ? 15.676 7.369 -19.914 1.00 91.62 115 LYS A CA 1
ATOM 963 C C . LYS A 1 115 ? 15.755 5.836 -19.908 1.00 91.62 115 LYS A C 1
ATOM 965 O O . LYS A 1 115 ? 16.333 5.243 -20.816 1.00 91.62 115 LYS A O 1
ATOM 970 N N . VAL A 1 116 ? 15.233 5.219 -18.848 1.00 91.88 116 VAL A N 1
ATOM 971 C CA . VAL A 1 116 ? 15.248 3.759 -18.687 1.00 91.88 116 VAL A CA 1
ATOM 972 C C . VAL A 1 116 ? 14.493 3.107 -19.847 1.00 91.88 116 VAL A C 1
ATOM 974 O O . VAL A 1 116 ? 13.467 3.620 -20.294 1.00 91.88 116 VAL A O 1
ATOM 977 N N . ASN A 1 117 ? 15.018 1.990 -20.353 1.00 91.62 117 ASN A N 1
ATOM 978 C CA . ASN A 1 117 ? 14.344 1.199 -21.377 1.00 91.62 117 ASN A CA 1
ATOM 979 C C . ASN A 1 117 ? 12.967 0.709 -20.873 1.00 91.62 117 ASN A C 1
ATOM 981 O O . ASN A 1 117 ? 12.841 0.241 -19.743 1.00 91.62 117 ASN A O 1
ATOM 985 N N . VAL A 1 118 ? 11.949 0.804 -21.733 1.00 92.38 118 VAL A N 1
ATOM 986 C CA . VAL A 1 118 ? 10.546 0.515 -21.388 1.00 92.38 118 VAL A CA 1
ATOM 987 C C . VAL A 1 118 ? 10.327 -0.940 -20.960 1.00 92.38 118 VAL A C 1
ATOM 989 O O . VAL A 1 118 ? 9.511 -1.187 -20.075 1.00 92.38 118 VAL A O 1
ATOM 992 N N . ASP A 1 119 ? 11.059 -1.897 -21.529 1.00 92.94 119 ASP A N 1
ATOM 993 C CA . ASP A 1 119 ? 10.930 -3.311 -21.165 1.00 92.94 119 ASP A CA 1
ATOM 994 C C . ASP A 1 119 ? 11.484 -3.562 -19.758 1.00 92.94 119 ASP A C 1
ATOM 996 O O . ASP A 1 119 ? 10.816 -4.194 -18.942 1.00 92.94 119 ASP A O 1
ATOM 1000 N N . ILE A 1 120 ? 12.643 -2.975 -19.428 1.00 92.12 120 ILE A N 1
ATOM 1001 C CA . ILE A 1 120 ? 13.228 -3.033 -18.074 1.00 92.12 120 ILE A CA 1
ATOM 1002 C C . ILE A 1 120 ? 12.319 -2.347 -17.058 1.00 92.12 120 ILE A C 1
ATOM 1004 O O . ILE A 1 120 ? 12.119 -2.866 -15.958 1.00 92.12 120 ILE A O 1
ATOM 1008 N N . GLU A 1 121 ? 11.772 -1.183 -17.413 1.00 94.19 121 GLU A N 1
ATOM 1009 C CA . GLU A 1 121 ? 10.808 -0.467 -16.583 1.00 94.19 121 GLU A CA 1
ATOM 1010 C C . GLU A 1 121 ? 9.592 -1.356 -16.274 1.00 94.19 121 GLU A C 1
ATOM 1012 O O . GLU A 1 121 ? 9.255 -1.573 -15.108 1.00 94.19 121 GLU A O 1
ATOM 1017 N N . ASN A 1 122 ? 8.945 -1.890 -17.311 1.00 95.44 122 ASN A N 1
ATOM 1018 C CA . ASN A 1 122 ? 7.733 -2.686 -17.164 1.00 95.44 122 ASN A CA 1
ATOM 1019 C C . ASN A 1 122 ? 7.982 -3.978 -16.380 1.00 95.44 122 ASN A C 1
ATOM 1021 O O . ASN A 1 122 ? 7.179 -4.313 -15.508 1.00 95.44 122 ASN A O 1
ATOM 1025 N N . ASP A 1 123 ? 9.079 -4.681 -16.662 1.00 95.12 123 ASP A N 1
ATOM 1026 C CA . ASP A 1 123 ? 9.450 -5.920 -15.977 1.00 95.12 123 ASP A CA 1
ATOM 1027 C C . ASP A 1 123 ? 9.774 -5.682 -14.496 1.00 95.12 123 ASP A C 1
ATOM 1029 O O . ASP A 1 123 ? 9.270 -6.383 -13.615 1.00 95.12 123 ASP A O 1
ATOM 1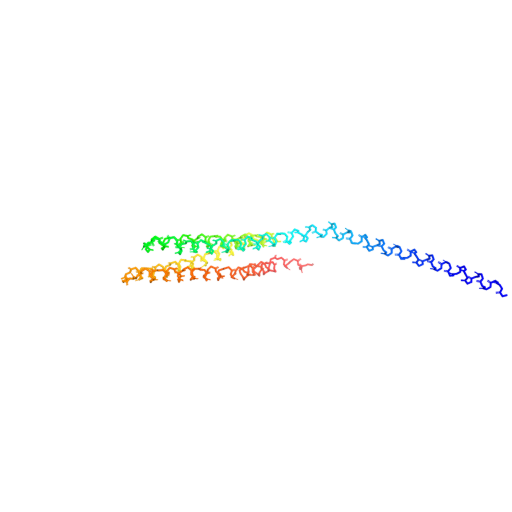033 N N . THR A 1 124 ? 10.539 -4.627 -14.200 1.00 94.75 124 THR A N 1
ATOM 1034 C CA . THR A 1 124 ? 10.917 -4.275 -12.824 1.00 94.75 124 THR A CA 1
ATOM 1035 C C . THR A 1 124 ? 9.698 -3.876 -11.997 1.00 94.75 124 THR A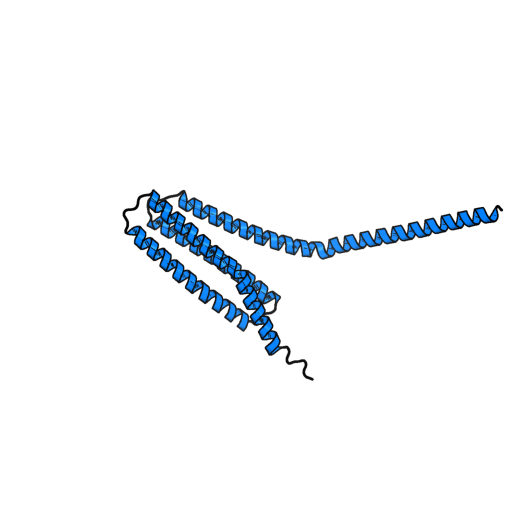 C 1
ATOM 1037 O O . THR A 1 124 ? 9.533 -4.360 -10.877 1.00 94.75 124 THR A O 1
ATOM 1040 N N . TRP A 1 125 ? 8.811 -3.041 -12.549 1.00 95.94 125 TRP A N 1
ATOM 1041 C CA . TRP A 1 125 ? 7.568 -2.669 -11.871 1.00 95.94 125 TRP A CA 1
ATOM 1042 C C . TRP A 1 125 ? 6.637 -3.864 -11.677 1.00 95.94 125 TRP A C 1
ATOM 1044 O O . TRP A 1 125 ? 6.066 -4.029 -10.602 1.00 95.94 125 TRP A O 1
ATOM 1054 N N . LYS A 1 126 ? 6.475 -4.695 -12.713 1.00 95.94 126 LYS A N 1
ATOM 1055 C CA . LYS A 1 126 ? 5.634 -5.890 -12.654 1.00 95.94 126 LYS A CA 1
ATOM 1056 C C . LYS A 1 126 ? 6.109 -6.837 -11.558 1.00 95.94 126 LYS A C 1
ATOM 1058 O O . LYS A 1 126 ? 5.294 -7.208 -10.726 1.00 95.94 126 LYS A O 1
ATOM 1063 N N . THR A 1 127 ? 7.399 -7.162 -11.538 1.00 95.06 127 THR A N 1
ATOM 1064 C CA . THR A 1 127 ? 7.989 -8.072 -10.548 1.00 95.06 127 THR A CA 1
ATOM 1065 C C . THR A 1 127 ? 7.738 -7.572 -9.128 1.00 95.06 127 THR A C 1
ATOM 1067 O O . THR A 1 127 ? 7.136 -8.282 -8.329 1.00 95.06 127 THR A O 1
ATOM 1070 N N . TRP A 1 128 ? 8.087 -6.313 -8.842 1.00 95.12 128 TRP A N 1
ATOM 1071 C CA . TRP A 1 128 ? 7.876 -5.729 -7.515 1.00 95.12 128 TRP A CA 1
ATOM 1072 C C . TRP A 1 128 ? 6.396 -5.687 -7.121 1.00 95.12 128 TRP A C 1
ATOM 1074 O O . TRP A 1 128 ? 6.033 -6.033 -6.000 1.00 95.12 128 TRP A O 1
ATOM 1084 N N . ARG A 1 129 ? 5.513 -5.293 -8.046 1.00 94.88 129 ARG A N 1
ATOM 1085 C CA . ARG A 1 129 ? 4.071 -5.247 -7.786 1.00 94.88 129 ARG A CA 1
ATOM 1086 C C . ARG A 1 129 ? 3.518 -6.637 -7.480 1.00 94.88 129 ARG A C 1
ATOM 1088 O O . ARG A 1 129 ? 2.683 -6.753 -6.590 1.00 94.88 129 ARG A O 1
ATOM 1095 N N . ASP A 1 130 ? 3.934 -7.654 -8.225 1.00 96.69 130 ASP A N 1
ATOM 1096 C CA . ASP A 1 130 ? 3.440 -9.018 -8.052 1.00 96.69 130 ASP A CA 1
ATOM 1097 C C . ASP A 1 130 ? 3.925 -9.585 -6.694 1.00 96.69 130 ASP A C 1
ATOM 1099 O O . ASP A 1 130 ? 3.109 -10.090 -5.923 1.00 96.69 130 ASP A O 1
ATOM 1103 N N . GLU A 1 131 ? 5.193 -9.360 -6.321 1.00 95.31 131 GLU A N 1
ATOM 1104 C CA . GLU A 1 131 ? 5.745 -9.706 -4.996 1.00 95.31 131 GLU A CA 1
ATOM 1105 C C . GLU A 1 131 ? 5.004 -9.008 -3.840 1.00 95.31 131 GLU A C 1
ATOM 1107 O O . GLU A 1 131 ? 4.622 -9.638 -2.848 1.00 95.31 131 GLU A O 1
ATOM 1112 N N . VAL A 1 132 ? 4.763 -7.699 -3.963 1.00 94.50 132 VAL A N 1
ATOM 1113 C CA . VAL A 1 132 ? 4.025 -6.921 -2.958 1.00 94.50 132 VAL A CA 1
ATOM 1114 C C . VAL A 1 132 ? 2.573 -7.377 -2.865 1.00 94.50 132 VAL A C 1
ATOM 1116 O O . VAL A 1 132 ? 2.038 -7.497 -1.763 1.00 94.50 132 VAL A O 1
ATOM 1119 N N . GLN A 1 133 ? 1.928 -7.670 -3.994 1.00 95.38 133 GLN A N 1
ATOM 1120 C CA . GLN A 1 133 ? 0.548 -8.146 -4.011 1.00 95.38 133 GLN A CA 1
ATOM 1121 C C . GLN A 1 133 ? 0.406 -9.493 -3.298 1.00 95.38 133 GLN A C 1
ATOM 1123 O O . GLN A 1 133 ? -0.577 -9.702 -2.584 1.00 95.38 133 GLN A O 1
ATOM 1128 N N . ASP A 1 134 ? 1.367 -10.397 -3.468 1.00 97.12 134 ASP A N 1
ATOM 1129 C CA . ASP A 1 134 ? 1.342 -11.690 -2.790 1.00 97.12 134 ASP A CA 1
ATOM 1130 C C . ASP A 1 134 ? 1.587 -11.544 -1.284 1.00 97.12 134 ASP A C 1
ATOM 1132 O O . ASP A 1 134 ? 0.864 -12.146 -0.489 1.00 97.12 134 ASP A O 1
ATOM 1136 N N . ARG A 1 135 ? 2.490 -10.648 -0.865 1.00 95.62 135 ARG A N 1
ATOM 1137 C CA . ARG A 1 135 ? 2.653 -10.286 0.555 1.00 95.62 135 ARG A CA 1
ATOM 1138 C C . ARG A 1 135 ? 1.393 -9.687 1.171 1.00 95.62 135 ARG A C 1
ATOM 1140 O O . ARG A 1 135 ? 1.030 -10.062 2.282 1.00 95.62 135 ARG A O 1
ATOM 1147 N N . ILE A 1 136 ? 0.714 -8.786 0.458 1.00 95.56 136 ILE A N 1
ATOM 1148 C CA . ILE A 1 136 ? -0.555 -8.200 0.912 1.00 95.56 136 ILE A CA 1
ATOM 1149 C C . ILE A 1 136 ? -1.600 -9.298 1.118 1.00 95.56 136 ILE A C 1
ATOM 1151 O O . ILE A 1 136 ? -2.239 -9.320 2.163 1.00 95.56 136 ILE A O 1
ATOM 1155 N N . LYS A 1 137 ? -1.751 -10.231 0.168 1.00 96.25 137 LYS A N 1
ATOM 1156 C CA . LYS A 1 137 ? -2.705 -11.345 0.303 1.00 96.25 137 LYS A CA 1
ATOM 1157 C C . LYS A 1 137 ? -2.383 -12.240 1.498 1.00 96.25 137 LYS A C 1
ATOM 1159 O O . LYS A 1 137 ? -3.297 -12.600 2.230 1.00 96.25 137 LYS A O 1
ATOM 1164 N N . MET A 1 138 ? -1.109 -12.593 1.695 1.00 97.12 138 MET A N 1
ATOM 1165 C CA . MET A 1 138 ? -0.691 -13.392 2.854 1.00 97.12 138 MET A CA 1
ATOM 1166 C C . MET A 1 138 ? -1.052 -12.679 4.159 1.00 97.12 138 MET A C 1
ATOM 1168 O O . MET A 1 138 ? -1.672 -13.278 5.033 1.00 97.12 138 MET A O 1
ATOM 1172 N N . LYS A 1 139 ? -0.765 -11.375 4.248 1.00 96.31 139 LYS A N 1
ATOM 1173 C CA . LYS A 1 139 ? -1.107 -10.560 5.416 1.00 96.31 139 LYS A CA 1
ATOM 1174 C C . LYS A 1 139 ? -2.621 -10.447 5.637 1.00 96.31 139 LYS A C 1
ATOM 1176 O O . LYS A 1 139 ? -3.088 -10.588 6.764 1.00 96.31 139 LYS A O 1
ATOM 1181 N N . GLU A 1 140 ? -3.391 -10.219 4.570 1.00 95.75 140 GLU A N 1
ATOM 1182 C CA . GLU A 1 140 ? -4.861 -10.174 4.607 1.00 95.75 140 GLU A CA 1
ATOM 1183 C C . GLU A 1 140 ? -5.446 -11.485 5.142 1.00 95.75 140 GLU A C 1
ATOM 1185 O O . GLU A 1 140 ? -6.351 -11.451 5.976 1.00 95.75 140 GLU A O 1
ATOM 1190 N N . GLU A 1 141 ? -4.921 -12.624 4.689 1.00 97.31 141 GLU A N 1
ATOM 1191 C CA . GLU A 1 141 ? -5.367 -13.947 5.122 1.00 97.31 141 GLU A CA 1
ATOM 1192 C C . GLU A 1 141 ? -5.020 -14.208 6.592 1.00 97.31 141 GLU A C 1
ATOM 1194 O O . GLU A 1 141 ? -5.895 -14.584 7.368 1.00 97.31 141 GLU A O 1
ATOM 1199 N N . GLU A 1 142 ? -3.779 -13.949 7.012 1.00 96.69 142 GLU A N 1
ATOM 1200 C CA . GLU A 1 142 ? -3.356 -14.100 8.412 1.00 96.69 142 GLU A CA 1
ATOM 1201 C C . GLU A 1 142 ? -4.241 -13.290 9.368 1.00 96.69 142 GLU A C 1
ATOM 1203 O O . GLU A 1 142 ? -4.752 -13.812 10.366 1.00 96.69 142 GLU A O 1
ATOM 1208 N N . ASP A 1 143 ? -4.478 -12.020 9.037 1.00 96.62 143 ASP A N 1
ATOM 1209 C CA . ASP A 1 143 ? -5.294 -11.129 9.853 1.00 96.62 143 ASP A CA 1
ATOM 1210 C C . ASP A 1 143 ? -6.777 -11.519 9.833 1.00 96.62 143 ASP A C 1
ATOM 1212 O O . ASP A 1 143 ? -7.462 -11.382 10.852 1.00 96.62 143 ASP A O 1
ATOM 1216 N N . TYR A 1 144 ? -7.274 -12.047 8.713 1.00 97.00 144 TYR A N 1
ATOM 1217 C CA . TYR A 1 144 ? -8.625 -12.587 8.627 1.00 97.00 144 TYR A CA 1
ATOM 1218 C C . TYR A 1 144 ? -8.798 -13.846 9.484 1.00 97.00 144 TYR A C 1
ATOM 1220 O O . TYR A 1 144 ? -9.799 -13.969 10.192 1.00 97.00 144 TYR A O 1
ATOM 1228 N N . GLN A 1 145 ? -7.809 -14.740 9.503 1.00 97.81 145 GLN A N 1
ATOM 1229 C CA . GLN A 1 145 ? -7.820 -15.919 10.368 1.00 97.81 145 GLN A CA 1
ATOM 1230 C C . GLN A 1 145 ? -7.779 -15.542 11.855 1.00 97.81 145 GLN A C 1
ATOM 1232 O O . GLN A 1 145 ? -8.499 -16.135 12.661 1.00 97.81 145 GLN A O 1
ATOM 1237 N N . ASP A 1 146 ? -7.001 -14.525 12.234 1.00 97.44 146 ASP A N 1
ATOM 1238 C CA . ASP A 1 146 ? -7.044 -13.967 13.592 1.00 97.44 146 ASP A CA 1
ATOM 1239 C C . ASP A 1 146 ? -8.423 -13.403 13.944 1.00 97.44 146 ASP A C 1
ATOM 1241 O O . ASP A 1 146 ? -8.926 -13.632 15.045 1.00 97.44 146 ASP A O 1
ATOM 1245 N N . TYR A 1 147 ? -9.054 -12.690 13.011 1.00 97.25 147 TYR A N 1
ATOM 1246 C CA . TYR A 1 147 ? -10.408 -12.173 13.187 1.00 97.25 147 TYR A CA 1
ATOM 1247 C C . TYR A 1 147 ? -11.437 -13.290 13.393 1.00 97.25 147 TYR A C 1
ATOM 1249 O O . TYR A 1 147 ? -12.260 -13.185 14.304 1.00 97.25 147 TYR A O 1
ATOM 1257 N N . LEU A 1 148 ? -11.387 -14.359 12.593 1.00 97.31 148 LEU A N 1
ATOM 1258 C CA . LEU A 1 148 ? -12.286 -15.506 12.744 1.00 97.31 148 LEU A CA 1
ATOM 1259 C C . LEU A 1 148 ? -12.116 -16.168 14.114 1.00 97.31 148 LEU A C 1
ATOM 1261 O O . LEU A 1 148 ? -13.103 -16.350 14.824 1.00 97.31 148 LEU A O 1
ATOM 1265 N N . ARG A 1 149 ? -10.869 -16.420 14.533 1.00 97.50 149 ARG A N 1
ATOM 1266 C CA . ARG A 1 149 ? -10.573 -16.965 15.866 1.00 97.50 149 ARG A CA 1
ATOM 1267 C C . ARG A 1 149 ? -11.09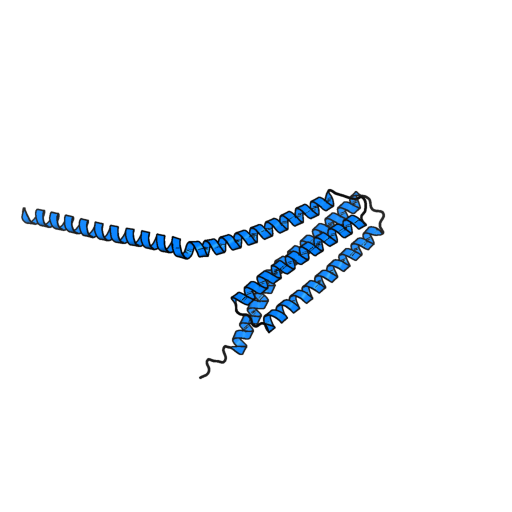1 -16.067 16.983 1.00 97.50 149 ARG A C 1
ATOM 1269 O O . ARG A 1 149 ? -11.708 -16.557 17.921 1.00 97.50 149 ARG A O 1
ATOM 1276 N N . PHE A 1 150 ? -10.865 -14.757 16.890 1.00 97.06 150 PHE A N 1
ATOM 1277 C CA . PHE A 1 150 ? -11.337 -13.808 17.898 1.00 97.06 150 PHE A CA 1
ATOM 1278 C C . PHE A 1 150 ? -12.870 -13.772 17.969 1.00 97.06 150 PHE A C 1
ATOM 1280 O O . PHE A 1 150 ? -13.439 -13.765 19.062 1.00 97.06 150 PHE A O 1
ATOM 1287 N N . LYS A 1 151 ? -13.544 -13.810 16.813 1.00 94.00 151 LYS A N 1
ATOM 1288 C CA . LYS A 1 151 ? -15.009 -13.817 16.702 1.00 94.00 151 LYS A CA 1
ATOM 1289 C C . LYS A 1 151 ? -15.654 -15.025 17.390 1.00 94.00 151 LYS A C 1
ATOM 1291 O O . LYS A 1 151 ? -16.774 -14.903 17.874 1.00 94.00 151 LYS A O 1
ATOM 1296 N N . GLU A 1 152 ? -14.963 -16.160 17.444 1.00 93.75 152 GLU A N 1
ATOM 1297 C CA . GLU A 1 152 ? -15.431 -17.384 18.110 1.00 93.75 152 GLU A CA 1
ATOM 1298 C C . GLU A 1 152 ? -15.270 -17.356 19.641 1.00 93.75 152 GLU A C 1
ATOM 1300 O O . GLU A 1 152 ? -15.797 -18.224 20.338 1.00 93.75 152 GLU A O 1
ATOM 1305 N N . THR A 1 153 ? -14.575 -16.358 20.195 1.00 92.56 153 THR A N 1
ATOM 1306 C CA . THR A 1 153 ? -14.394 -16.219 21.647 1.00 92.56 153 THR A CA 1
ATOM 1307 C C . THR A 1 15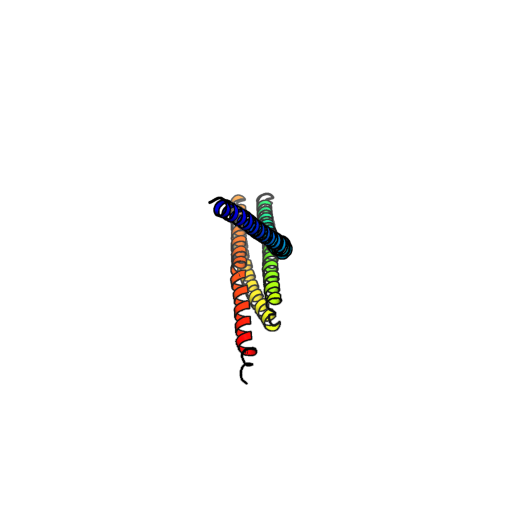3 ? -15.575 -15.516 22.327 1.00 92.56 153 THR A C 1
ATOM 1309 O O . THR A 1 153 ? -16.319 -14.754 21.712 1.00 92.56 153 THR A O 1
ATOM 1312 N N . GLN A 1 154 ? -15.724 -15.717 23.641 1.00 91.81 154 GLN A N 1
ATOM 1313 C CA . GLN A 1 154 ? -16.565 -14.850 24.474 1.00 91.81 154 GLN A CA 1
ATOM 1314 C C . GLN A 1 154 ? -15.786 -13.579 24.839 1.00 91.81 154 GLN A C 1
ATOM 1316 O O . GLN A 1 154 ? -15.120 -13.531 25.871 1.00 91.81 154 GLN A O 1
ATOM 1321 N N . TYR A 1 155 ? -15.843 -12.560 23.983 1.00 91.44 155 TYR A N 1
ATOM 1322 C CA . TYR A 1 155 ? -15.121 -11.303 24.184 1.00 91.44 155 TYR A CA 1
ATOM 1323 C C . TYR A 1 155 ? -15.988 -10.216 24.837 1.00 91.44 155 TYR A C 1
ATOM 1325 O O . TYR A 1 155 ? -17.190 -10.096 24.588 1.00 91.44 155 TYR A O 1
ATOM 1333 N N . THR A 1 156 ? -15.361 -9.358 25.641 1.00 91.44 156 THR A N 1
ATOM 1334 C CA . THR A 1 156 ? -15.972 -8.115 26.127 1.00 91.44 156 THR A CA 1
ATOM 1335 C C . THR A 1 156 ? -15.773 -6.968 25.130 1.00 91.44 156 THR A C 1
ATOM 1337 O O . THR A 1 156 ? -15.015 -7.058 24.163 1.00 91.44 156 THR A O 1
ATOM 1340 N N . THR A 1 157 ? -16.422 -5.825 25.378 1.00 88.44 157 THR A N 1
ATOM 1341 C CA . THR A 1 157 ? -16.163 -4.604 24.590 1.00 88.44 157 THR A CA 1
ATOM 1342 C C . THR A 1 157 ? -14.703 -4.149 24.701 1.00 88.44 157 THR A C 1
ATOM 1344 O O . THR A 1 157 ? -14.136 -3.674 23.717 1.00 88.44 157 THR A O 1
ATOM 1347 N N . THR A 1 158 ? -14.079 -4.327 25.869 1.00 89.12 158 THR A N 1
ATOM 1348 C CA . THR A 1 158 ? -12.664 -4.004 26.092 1.00 89.12 158 THR A CA 1
ATOM 1349 C C . THR A 1 158 ? -11.757 -4.900 25.254 1.00 89.12 158 THR A C 1
ATOM 1351 O O . THR A 1 158 ? -10.859 -4.389 24.586 1.00 89.12 158 THR A O 1
ATOM 1354 N N . ASP A 1 159 ? -12.035 -6.206 25.217 1.00 91.00 159 ASP A N 1
ATOM 1355 C CA . ASP A 1 159 ? -11.268 -7.165 24.414 1.00 91.00 159 ASP A CA 1
ATOM 1356 C C . ASP A 1 159 ? -11.389 -6.858 22.921 1.00 91.00 159 ASP A C 1
ATOM 1358 O O . ASP A 1 159 ? -10.388 -6.821 22.211 1.00 91.00 159 ASP A O 1
ATOM 1362 N N . MET A 1 160 ? -12.603 -6.549 22.449 1.00 90.50 160 MET A N 1
ATOM 1363 C CA . MET A 1 160 ? -12.834 -6.132 21.064 1.00 90.50 160 MET A CA 1
ATOM 1364 C C . MET A 1 160 ? -12.027 -4.878 20.714 1.00 90.50 160 MET A C 1
ATOM 1366 O O . MET A 1 160 ? -11.393 -4.828 19.662 1.00 90.50 160 MET A O 1
ATOM 1370 N N . ASN A 1 161 ? -12.056 -3.849 21.564 1.00 88.25 161 ASN A N 1
ATOM 1371 C CA . ASN A 1 161 ? -11.310 -2.615 21.311 1.00 88.25 161 ASN A CA 1
ATOM 1372 C C . ASN A 1 161 ? -9.801 -2.871 21.273 1.00 88.25 161 ASN A C 1
ATOM 1374 O O . ASN A 1 161 ? -9.122 -2.349 20.390 1.00 88.25 161 ASN A O 1
ATOM 1378 N N . LYS A 1 162 ? -9.297 -3.714 22.179 1.00 90.00 162 LYS A N 1
ATOM 1379 C CA . LYS A 1 162 ? -7.895 -4.132 22.204 1.00 90.00 162 LYS A CA 1
ATOM 1380 C C . LYS A 1 162 ? -7.505 -4.875 20.922 1.00 90.00 162 LYS A C 1
ATOM 1382 O O . LYS A 1 162 ? -6.530 -4.488 20.288 1.00 90.00 162 LYS A O 1
ATOM 1387 N N . PHE A 1 163 ? -8.298 -5.859 20.496 1.00 93.25 163 PHE A N 1
ATOM 1388 C CA . PHE A 1 163 ? -8.071 -6.603 19.252 1.00 93.25 163 PHE A CA 1
ATOM 1389 C C . PHE A 1 163 ? -8.021 -5.675 18.029 1.00 93.25 163 PHE A C 1
ATOM 1391 O O . PHE A 1 163 ? -7.099 -5.738 17.217 1.00 93.25 163 PHE A O 1
ATOM 1398 N N . ILE A 1 164 ? -8.992 -4.764 17.911 1.00 91.31 164 ILE A N 1
ATOM 1399 C CA . ILE A 1 164 ? -9.042 -3.802 16.804 1.00 91.31 164 ILE A CA 1
ATOM 1400 C C . ILE A 1 164 ? -7.822 -2.874 16.826 1.00 91.31 164 ILE A C 1
ATOM 1402 O O . ILE A 1 164 ? -7.235 -2.625 15.774 1.00 91.31 164 ILE A O 1
ATOM 1406 N N . TYR A 1 165 ? -7.411 -2.393 18.000 1.00 88.75 165 TYR A N 1
ATOM 1407 C CA . TYR A 1 165 ? -6.214 -1.565 18.145 1.00 88.75 165 TYR A CA 1
ATOM 1408 C C . TYR A 1 165 ? -4.943 -2.309 17.714 1.00 88.75 165 TYR A C 1
ATOM 1410 O O . TYR A 1 165 ? -4.161 -1.781 16.923 1.00 88.75 165 TYR A O 1
ATOM 1418 N N . GLU A 1 166 ? -4.759 -3.551 18.164 1.00 90.25 166 GLU A N 1
ATOM 1419 C CA . GLU A 1 166 ? -3.621 -4.392 17.774 1.00 90.25 166 GLU A CA 1
ATOM 1420 C C . GLU A 1 166 ? -3.563 -4.594 16.254 1.00 90.25 166 GLU A C 1
ATOM 1422 O O . GLU A 1 166 ? -2.491 -4.486 15.654 1.00 90.25 166 GLU A O 1
ATOM 1427 N N . LYS A 1 167 ? -4.715 -4.795 15.603 1.00 92.94 167 LYS A N 1
ATOM 1428 C CA . LYS A 1 167 ? -4.797 -4.924 14.142 1.00 92.94 167 LYS A CA 1
ATOM 1429 C C . LYS A 1 167 ? -4.483 -3.625 13.409 1.00 92.94 167 LYS A C 1
ATOM 1431 O O . LYS A 1 167 ? -3.728 -3.650 12.442 1.00 92.94 167 LYS A O 1
ATOM 1436 N N . ILE A 1 168 ? -4.959 -2.484 13.905 1.00 89.56 168 ILE A N 1
ATOM 1437 C CA . ILE A 1 168 ? -4.582 -1.165 13.373 1.00 89.56 168 ILE A CA 1
ATOM 1438 C C . ILE A 1 168 ? -3.063 -0.959 13.442 1.00 89.56 168 ILE A C 1
ATOM 1440 O O . ILE A 1 168 ? -2.460 -0.502 12.471 1.00 89.56 168 ILE A O 1
ATOM 1444 N N . VAL A 1 169 ? -2.436 -1.290 14.574 1.00 87.12 169 VAL A N 1
ATOM 1445 C CA . VAL A 1 169 ? -0.979 -1.175 14.740 1.00 87.12 169 VAL A CA 1
ATOM 1446 C C . VAL A 1 169 ? -0.250 -2.124 13.789 1.00 87.12 169 VAL A C 1
ATOM 1448 O O . VAL A 1 169 ? 0.680 -1.699 13.108 1.00 87.12 169 VAL A O 1
ATOM 1451 N N . SER A 1 170 ? -0.701 -3.375 13.682 1.00 89.38 170 SER A N 1
ATOM 1452 C CA . SER A 1 170 ? -0.106 -4.364 12.778 1.00 89.38 170 SER A CA 1
ATOM 1453 C C . SER A 1 170 ? -0.168 -3.925 11.309 1.00 89.38 170 SER A C 1
ATOM 1455 O O . SER A 1 170 ? 0.838 -4.007 10.606 1.00 89.38 170 SER A O 1
ATOM 1457 N N . PHE A 1 171 ? -1.302 -3.380 10.856 1.00 92.25 171 PHE A N 1
ATOM 1458 C CA . PHE A 1 171 ? -1.439 -2.833 9.503 1.00 92.25 171 PHE A CA 1
ATOM 1459 C C . PHE A 1 171 ? -0.516 -1.639 9.250 1.00 92.25 171 PHE A C 1
ATOM 1461 O O . PHE A 1 171 ? 0.074 -1.535 8.176 1.00 92.25 171 PHE A O 1
ATOM 1468 N N . LYS A 1 172 ? -0.365 -0.741 10.233 1.00 88.31 172 LYS A N 1
ATOM 1469 C CA . LYS A 1 172 ? 0.561 0.395 10.126 1.00 88.31 172 LYS A CA 1
ATOM 1470 C C . LYS A 1 1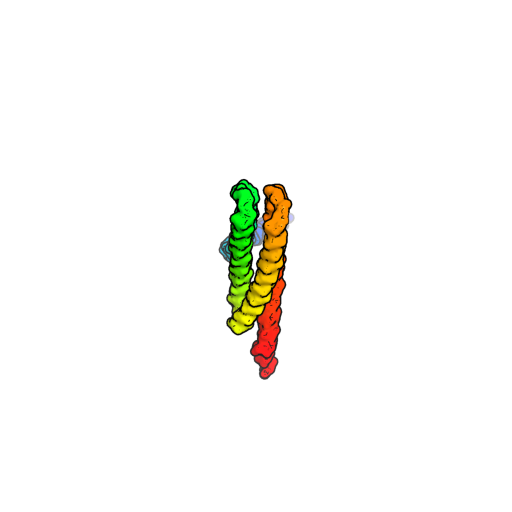72 ? 2.010 -0.062 9.985 1.00 88.31 172 LYS A C 1
ATOM 1472 O O . LYS A 1 172 ? 2.694 0.436 9.102 1.00 88.31 172 LYS A O 1
ATOM 1477 N N . LEU A 1 173 ? 2.444 -1.030 10.794 1.00 89.12 173 LEU A N 1
ATOM 1478 C CA . LEU A 1 173 ? 3.799 -1.583 10.707 1.00 89.12 173 LEU A CA 1
ATOM 1479 C C . LEU A 1 173 ? 4.070 -2.186 9.325 1.00 89.12 173 LEU A C 1
ATOM 1481 O O . LEU A 1 173 ? 5.067 -1.848 8.698 1.00 89.12 173 LEU A O 1
ATOM 1485 N N . PHE A 1 174 ? 3.136 -2.984 8.804 1.00 93.56 174 PHE A N 1
ATOM 1486 C CA . PHE A 1 174 ? 3.253 -3.552 7.459 1.00 93.56 174 PHE A CA 1
ATOM 1487 C C . PHE A 1 174 ? 3.339 -2.470 6.365 1.00 93.56 174 PHE A C 1
ATOM 1489 O O . PHE A 1 174 ? 4.137 -2.562 5.432 1.00 93.56 174 PHE A O 1
ATOM 1496 N N . ASN A 1 175 ? 2.535 -1.410 6.483 1.00 90.81 175 ASN A N 1
ATOM 1497 C CA . ASN A 1 175 ? 2.574 -0.274 5.563 1.00 90.81 175 ASN A CA 1
ATOM 1498 C C . ASN A 1 175 ? 3.914 0.483 5.622 1.00 90.81 175 ASN A C 1
ATOM 1500 O O . ASN A 1 175 ? 4.438 0.888 4.581 1.00 90.81 175 ASN A O 1
ATOM 1504 N N . ASP A 1 176 ? 4.468 0.673 6.821 1.00 88.06 176 ASP A N 1
ATOM 1505 C CA . ASP A 1 176 ? 5.759 1.334 7.024 1.00 88.06 176 ASP A CA 1
ATOM 1506 C C . ASP A 1 176 ? 6.918 0.498 6.462 1.00 88.06 176 ASP A C 1
ATOM 1508 O O . ASP A 1 176 ? 7.815 1.055 5.823 1.00 88.06 176 ASP A O 1
ATOM 1512 N N . GLU A 1 177 ? 6.871 -0.829 6.618 1.00 90.12 177 GLU A N 1
ATOM 1513 C CA . GLU A 1 177 ? 7.819 -1.767 6.006 1.00 90.12 177 GLU A CA 1
ATOM 1514 C C . GLU A 1 177 ? 7.815 -1.637 4.477 1.00 90.12 177 GLU A C 1
ATOM 1516 O O . GLU A 1 177 ? 8.859 -1.345 3.888 1.00 90.12 177 GLU A O 1
ATOM 1521 N N . LEU A 1 178 ? 6.644 -1.718 3.834 1.00 90.75 178 LEU A N 1
ATOM 1522 C CA . LEU A 1 178 ? 6.521 -1.525 2.381 1.00 90.75 178 LEU A CA 1
ATOM 1523 C C . LEU A 1 178 ? 7.068 -0.169 1.920 1.00 90.75 178 LEU A C 1
ATOM 1525 O O . LEU A 1 178 ? 7.715 -0.066 0.876 1.00 90.75 178 LEU A O 1
ATOM 1529 N N . LEU A 1 179 ? 6.813 0.891 2.689 1.00 88.00 179 LEU A N 1
ATOM 1530 C CA . LEU A 1 179 ? 7.313 2.222 2.360 1.00 88.00 179 LEU A CA 1
ATOM 1531 C C . LEU A 1 179 ? 8.837 2.327 2.531 1.00 88.00 179 LEU A C 1
ATOM 1533 O O . LEU A 1 179 ? 9.477 3.070 1.783 1.00 88.00 179 LEU A O 1
ATOM 1537 N N . SER A 1 180 ? 9.416 1.605 3.492 1.00 87.69 180 SER A N 1
ATOM 1538 C CA . SER A 1 180 ? 10.864 1.573 3.737 1.00 87.69 180 SER A CA 1
ATOM 1539 C C . SER A 1 180 ? 11.640 0.890 2.607 1.00 87.69 180 SER A C 1
ATOM 1541 O O . SER A 1 180 ? 12.739 1.320 2.265 1.00 87.69 180 SER A O 1
ATOM 1543 N N . GLU A 1 181 ? 11.029 -0.095 1.948 1.00 88.50 181 GLU A N 1
ATOM 1544 C CA . GLU A 1 181 ? 11.629 -0.834 0.831 1.00 88.50 181 GLU A CA 1
ATOM 1545 C C . GLU A 1 181 ? 11.696 -0.025 -0.471 1.00 88.50 181 GLU A C 1
ATOM 1547 O O . GLU A 1 181 ? 12.407 -0.396 -1.408 1.00 88.50 181 GLU A O 1
ATOM 1552 N N . LYS A 1 182 ? 10.974 1.099 -0.549 1.00 89.38 182 LYS A N 1
ATOM 1553 C CA . LYS A 1 182 ? 10.903 1.941 -1.749 1.00 89.38 182 LYS A CA 1
ATOM 1554 C C . LYS A 1 182 ? 12.293 2.352 -2.243 1.00 89.38 182 LYS A C 1
ATOM 1556 O O . LYS A 1 182 ? 12.540 2.285 -3.443 1.00 89.38 182 LYS A O 1
ATOM 1561 N N . ASP A 1 183 ? 13.191 2.791 -1.361 1.00 88.75 183 ASP A N 1
ATOM 1562 C CA . ASP A 1 183 ? 14.515 3.262 -1.793 1.00 88.75 183 ASP A CA 1
ATOM 1563 C C . ASP A 1 183 ? 15.366 2.102 -2.347 1.00 88.75 183 ASP A C 1
ATOM 1565 O O . ASP A 1 183 ? 15.966 2.246 -3.412 1.00 88.75 183 ASP A O 1
ATOM 1569 N N . SER A 1 184 ? 15.313 0.922 -1.719 1.00 90.75 184 SER A N 1
ATOM 1570 C CA . SER A 1 184 ? 15.976 -0.296 -2.212 1.00 90.75 184 SER A CA 1
ATOM 1571 C C . SER A 1 184 ? 15.404 -0.783 -3.547 1.00 90.75 184 SER A C 1
ATOM 1573 O O . SER A 1 184 ? 16.150 -1.212 -4.428 1.00 90.75 184 SER A O 1
ATOM 1575 N N . PHE A 1 185 ? 14.087 -0.675 -3.746 1.00 93.75 185 PHE A N 1
ATOM 1576 C CA . PHE A 1 185 ? 13.446 -0.978 -5.027 1.00 93.75 185 PHE A CA 1
ATOM 1577 C C . PHE A 1 185 ? 13.946 -0.053 -6.149 1.00 93.75 185 PHE A C 1
ATOM 1579 O O . PHE A 1 185 ? 14.295 -0.512 -7.241 1.00 93.75 185 PHE A O 1
ATOM 1586 N N . ILE A 1 186 ? 14.032 1.251 -5.874 1.00 93.00 186 ILE A N 1
ATOM 1587 C CA . ILE A 1 186 ? 14.549 2.239 -6.828 1.00 93.00 186 ILE A CA 1
ATOM 1588 C C . ILE A 1 186 ? 16.032 2.002 -7.130 1.00 93.00 186 ILE A C 1
ATOM 1590 O O . ILE A 1 186 ? 16.444 2.093 -8.287 1.00 93.00 186 ILE A O 1
ATOM 1594 N N . GLU A 1 187 ? 16.834 1.669 -6.123 1.00 91.50 187 GLU A N 1
ATOM 1595 C CA . GLU A 1 187 ? 18.242 1.318 -6.304 1.00 91.50 187 GLU A CA 1
ATOM 1596 C C . GLU A 1 187 ? 18.406 0.078 -7.198 1.00 91.50 187 GLU A C 1
ATOM 1598 O O . GLU A 1 187 ? 19.203 0.089 -8.138 1.00 91.50 187 GLU A O 1
ATOM 1603 N N . CYS A 1 188 ? 17.585 -0.956 -6.986 1.00 91.44 188 CYS A N 1
ATOM 1604 C CA . CYS A 1 188 ? 17.564 -2.157 -7.822 1.00 91.44 188 CYS A CA 1
ATOM 1605 C C . CYS A 1 188 ? 17.286 -1.829 -9.300 1.00 91.44 188 CYS A C 1
ATOM 1607 O O . CYS A 1 188 ? 18.008 -2.303 -10.183 1.00 91.44 188 CYS A O 1
ATOM 1609 N N . LEU A 1 189 ? 16.301 -0.966 -9.585 1.00 93.31 189 LEU A N 1
ATOM 1610 C CA . LEU A 1 189 ? 16.029 -0.473 -10.942 1.00 93.31 189 LEU A CA 1
ATOM 1611 C C . LEU A 1 189 ? 17.261 0.208 -11.554 1.00 93.31 189 LEU A C 1
ATOM 1613 O O . LEU A 1 189 ? 17.616 -0.069 -12.702 1.00 93.31 189 LEU A O 1
ATOM 1617 N N . VAL A 1 190 ? 17.890 1.124 -10.814 1.00 91.62 190 VAL A N 1
ATOM 1618 C CA . VAL A 1 190 ? 19.049 1.883 -11.306 1.00 91.62 190 VAL A CA 1
ATOM 1619 C C . VAL A 1 190 ? 20.207 0.941 -11.624 1.00 91.62 190 VAL A C 1
ATOM 1621 O O . VAL A 1 190 ? 20.801 1.064 -12.694 1.00 91.62 190 VAL A O 1
ATOM 1624 N N . ASN A 1 191 ? 20.472 -0.043 -10.765 1.00 92.19 191 ASN A N 1
ATOM 1625 C CA . ASN A 1 191 ? 21.522 -1.037 -10.979 1.00 92.19 191 ASN A CA 1
ATOM 1626 C C . ASN A 1 191 ? 21.236 -1.928 -12.196 1.00 92.19 191 ASN A C 1
ATOM 1628 O O . ASN A 1 191 ? 22.120 -2.117 -13.033 1.00 92.19 191 ASN A O 1
ATOM 1632 N N . LYS A 1 192 ? 19.992 -2.408 -12.360 1.00 91.19 192 LYS A N 1
ATOM 1633 C CA . LYS A 1 192 ? 19.574 -3.143 -13.570 1.00 91.19 192 LYS A CA 1
ATOM 1634 C C . LYS A 1 192 ? 19.775 -2.305 -14.834 1.00 91.19 192 LYS A C 1
ATOM 1636 O O . LYS A 1 192 ? 20.274 -2.810 -15.837 1.00 91.19 192 LYS A O 1
ATOM 1641 N N . TRP A 1 193 ? 19.423 -1.019 -14.786 1.00 91.62 193 TRP A N 1
ATOM 1642 C CA . TRP A 1 193 ? 19.588 -0.113 -15.920 1.00 91.62 193 TRP A CA 1
ATOM 1643 C C . TRP A 1 193 ? 21.055 0.180 -16.250 1.00 91.62 193 TRP A C 1
ATOM 1645 O O . TRP A 1 193 ? 21.415 0.239 -17.424 1.00 91.62 193 TRP A O 1
ATOM 1655 N N . LEU A 1 194 ? 21.908 0.377 -15.243 1.00 90.69 194 LEU A N 1
ATOM 1656 C CA . LEU A 1 194 ? 23.343 0.592 -15.443 1.00 90.69 194 LEU A CA 1
ATOM 1657 C C . LEU A 1 194 ? 24.000 -0.632 -16.077 1.00 90.69 194 LEU A C 1
ATOM 1659 O O . LEU A 1 194 ? 24.646 -0.484 -17.110 1.00 90.69 194 LEU A O 1
ATOM 1663 N N . LYS A 1 195 ? 23.721 -1.825 -15.547 1.00 91.12 195 LYS A N 1
ATOM 1664 C CA . LYS A 1 195 ? 24.218 -3.084 -16.108 1.00 91.12 195 LYS A CA 1
ATOM 1665 C C . LYS A 1 195 ? 23.786 -3.280 -17.563 1.00 91.12 195 LYS A C 1
ATOM 1667 O O . LYS A 1 195 ? 24.612 -3.571 -18.420 1.00 91.12 195 LYS A O 1
ATOM 1672 N N . TYR A 1 196 ? 22.509 -3.043 -17.868 1.00 89.88 196 TYR A N 1
ATOM 1673 C CA . TYR A 1 196 ? 22.028 -3.097 -19.250 1.00 89.88 196 TYR A CA 1
ATOM 1674 C C . TYR A 1 196 ? 22.774 -2.107 -20.152 1.00 89.88 196 TYR A C 1
ATOM 1676 O O . TYR A 1 196 ? 23.056 -2.403 -21.313 1.00 89.88 196 TYR A O 1
ATOM 1684 N N . LYS A 1 197 ? 23.100 -0.914 -19.638 1.00 89.38 197 LYS A N 1
ATOM 1685 C CA . LYS A 1 197 ? 23.829 0.069 -20.434 1.00 89.38 197 LYS A CA 1
ATOM 1686 C C . LYS A 1 197 ? 25.258 -0.366 -20.743 1.00 89.38 197 LYS A C 1
ATOM 1688 O O . LYS A 1 197 ? 25.677 -0.206 -21.886 1.00 89.38 197 LYS A O 1
ATOM 1693 N N . GLU A 1 198 ? 25.961 -0.922 -19.765 1.00 90.19 198 GLU A N 1
ATOM 1694 C CA . GLU A 1 198 ? 27.307 -1.479 -19.947 1.00 90.19 198 GLU A CA 1
ATOM 1695 C C . GLU A 1 198 ? 27.292 -2.597 -21.003 1.00 90.19 198 GLU A C 1
ATOM 1697 O O . GLU A 1 198 ? 28.083 -2.592 -21.944 1.00 90.19 198 GLU A O 1
ATOM 1702 N N . GLU A 1 199 ? 26.320 -3.508 -20.927 1.00 88.75 199 GLU A N 1
ATOM 1703 C CA . GLU A 1 199 ? 26.219 -4.654 -21.840 1.00 88.75 199 GLU A CA 1
ATOM 1704 C C . GLU A 1 199 ? 25.852 -4.262 -23.285 1.00 88.75 199 GLU A C 1
ATOM 1706 O O . GLU A 1 199 ? 26.279 -4.923 -24.233 1.00 88.75 199 GLU A O 1
ATOM 1711 N N . HIS A 1 200 ? 25.080 -3.186 -23.483 1.00 85.88 200 HIS A N 1
ATOM 1712 C CA . HIS A 1 200 ? 24.530 -2.834 -24.800 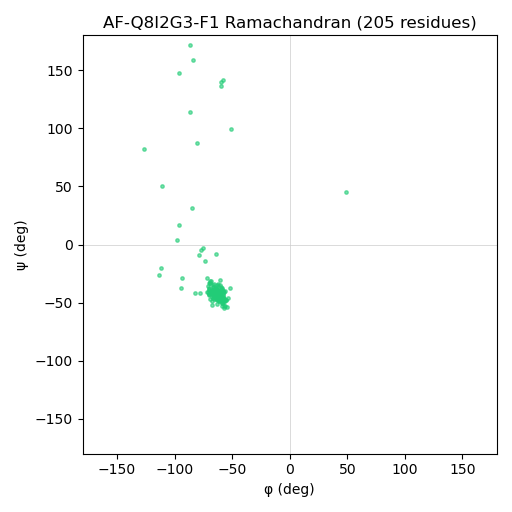1.00 85.88 200 HIS A CA 1
ATOM 1713 C C . HIS A 1 200 ? 25.092 -1.557 -25.441 1.00 85.88 200 HIS A C 1
ATOM 1715 O O . HIS A 1 200 ? 24.976 -1.406 -26.661 1.00 85.88 200 HIS A O 1
ATOM 1721 N N . PHE A 1 201 ? 25.690 -0.636 -24.679 1.00 78.25 201 PHE A N 1
ATOM 1722 C CA . PHE A 1 201 ? 26.200 0.634 -25.216 1.00 78.25 201 PHE A CA 1
ATOM 1723 C C . PHE A 1 201 ? 27.727 0.768 -25.162 1.00 78.25 201 PHE A C 1
ATOM 1725 O O . PHE A 1 201 ? 28.273 1.430 -26.049 1.00 78.25 201 PHE A O 1
ATOM 1732 N N . ASP A 1 202 ? 28.432 0.093 -24.245 1.00 61.66 202 ASP A N 1
ATOM 1733 C CA . ASP A 1 202 ? 29.903 0.196 -24.160 1.00 61.66 202 ASP A CA 1
ATOM 1734 C C . ASP A 1 202 ? 30.652 -0.609 -25.241 1.00 61.66 202 ASP A C 1
ATOM 1736 O O . ASP A 1 202 ? 31.859 -0.456 -25.421 1.00 61.66 202 ASP A O 1
ATOM 1740 N N . ILE A 1 203 ? 29.952 -1.379 -26.081 1.00 52.22 203 ILE A N 1
ATOM 1741 C CA . ILE A 1 203 ? 30.576 -2.104 -27.208 1.00 52.22 203 ILE A CA 1
ATOM 1742 C C . ILE A 1 203 ? 30.929 -1.167 -28.391 1.00 52.22 203 ILE A C 1
ATOM 1744 O O . ILE A 1 203 ? 31.548 -1.587 -29.368 1.00 52.22 203 ILE A O 1
ATOM 1748 N N . LYS A 1 204 ? 30.613 0.137 -28.333 1.00 48.84 204 LYS A N 1
ATOM 1749 C CA . LYS A 1 204 ? 30.934 1.086 -29.423 1.00 48.84 204 LYS A CA 1
ATOM 1750 C C . LYS A 1 204 ? 32.221 1.902 -29.272 1.00 48.84 204 LYS A C 1
ATOM 1752 O O . LYS A 1 204 ? 32.424 2.824 -30.057 1.00 48.84 204 LYS A O 1
ATOM 1757 N N . SER A 1 205 ? 33.146 1.509 -28.399 1.00 46.12 205 SER A N 1
ATOM 1758 C CA . SER A 1 205 ? 34.550 1.941 -28.501 1.00 46.12 205 SER A CA 1
ATOM 1759 C C . SER A 1 205 ? 35.479 0.784 -28.880 1.00 46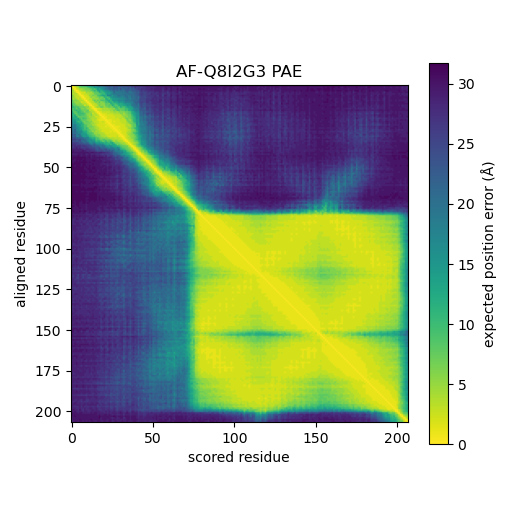.12 205 SER A C 1
ATOM 1761 O O . SER A 1 205 ? 36.494 0.547 -28.234 1.00 46.12 205 SER A O 1
ATOM 1763 N N . VAL A 1 206 ? 35.129 0.043 -29.934 1.00 37.66 206 VAL A N 1
ATOM 1764 C CA . VAL A 1 206 ? 36.087 -0.797 -30.668 1.00 37.66 206 VAL A CA 1
ATOM 1765 C C . VAL A 1 206 ? 36.005 -0.423 -32.142 1.00 37.66 206 VAL A C 1
ATOM 1767 O O . VAL A 1 206 ? 35.287 -1.049 -32.923 1.00 37.66 206 VAL A O 1
ATOM 1770 N N . LYS A 1 207 ? 36.700 0.657 -32.496 1.00 34.09 207 LYS A N 1
ATOM 1771 C CA . LYS A 1 207 ? 37.352 0.869 -33.791 1.00 34.09 207 LYS A CA 1
ATOM 1772 C C . LYS A 1 207 ? 38.369 1.992 -33.664 1.00 34.09 207 LYS A C 1
ATOM 1774 O O . LYS A 1 207 ? 37.968 3.078 -33.199 1.00 34.09 207 LYS A O 1
#

Radius of gyration: 32.49 Å; Cα contacts (8 Å, |Δi|>4): 50; chains: 1; bounding box: 85×88×60 Å